Protein AF-0000000075515709 (afdb_homodimer)

InterPro domains:
  IPR006594 LIS1 homology motif [PS50896] (49-81)
  IPR006594 LIS1 homology motif [SM00667] (49-81)
  IPR018993 FGFR1 oncogene partner (FOP), N-terminal dimerisation domain [PF09398] (50-113)

Organism: Xenopus tropicalis (NCBI:txid8364)

Sequence (312 aa):
MASVGDLKAVVKDTLEKRGVMGQLKARVRAEVFEALDDRSEPKPVLSPENLLINELIREYLAFNKYRYTASVLTAETGLSDIPLDRSFLTKELNVVDDMNSQSVPILYGILSHFLKEHEEGPCQRVENVSAEKQTFRNILRGRNTKASCLHQIKGQMASVGDLKAVVKDTLEKRGVMGQLKARVRAEVFEALDDRSEPKPVLSPENLLINELIREYLAFNKYRYTASVLTAETGLSDIPLDRSFLTKELNVVDDMNSQSVPILYGILSHFLKEHEEGPCQRVENVSAEKQTFRNILRGRNTKASCLHQIKGQ

Structure (mmCIF, N/CA/C/O backbone):
data_AF-0000000075515709-model_v1
#
loop_
_entity.id
_entity.type
_entity.pdbx_description
1 polymer 'Centrosomal protein 20'
#
loop_
_atom_site.group_PDB
_atom_site.id
_atom_site.type_symbol
_atom_site.label_atom_id
_atom_site.label_alt_id
_atom_site.label_comp_id
_atom_site.label_asym_id
_atom_site.label_entity_id
_atom_site.label_seq_id
_atom_site.pdbx_PDB_ins_code
_atom_site.Cartn_x
_atom_site.Cartn_y
_atom_site.Cartn_z
_atom_site.occupancy
_atom_site.B_iso_or_equiv
_atom_site.auth_seq_id
_atom_site.auth_comp_id
_atom_site.auth_asym_id
_atom_site.auth_atom_id
_atom_site.pdbx_PDB_model_num
ATOM 1 N N . MET A 1 1 ? -17.172 27.375 27.469 1 47.47 1 MET A N 1
ATOM 2 C CA . MET A 1 1 ? -16.141 27.953 26.594 1 47.47 1 MET A CA 1
ATOM 3 C C . MET A 1 1 ? -15.203 26.875 26.062 1 47.47 1 MET A C 1
ATOM 5 O O . MET A 1 1 ? -14.477 26.234 26.844 1 47.47 1 MET A O 1
ATOM 9 N N . ALA A 1 2 ? -15.57 26.172 25.125 1 65.25 2 ALA A N 1
ATOM 10 C CA . ALA A 1 2 ? -14.758 25.016 24.75 1 65.25 2 ALA A CA 1
ATOM 11 C C . ALA A 1 2 ? -13.305 25.406 24.547 1 65.25 2 ALA A C 1
ATOM 13 O O . ALA A 1 2 ? -13.016 26.453 23.938 1 65.25 2 ALA A O 1
ATOM 14 N N . SER A 1 3 ? -12.383 25.094 25.531 1 80.19 3 SER A N 1
ATOM 15 C CA . SER A 1 3 ? -10.953 25.375 25.469 1 80.19 3 SER A CA 1
ATOM 16 C C . SER A 1 3 ? -10.367 24.922 24.125 1 80.19 3 SER A C 1
ATOM 18 O O . SER A 1 3 ? -11 24.156 23.391 1 80.19 3 SER A O 1
ATOM 20 N N . VAL A 1 4 ? -9.391 25.75 23.719 1 81.88 4 VAL A N 1
ATOM 21 C CA . VAL A 1 4 ? -8.625 25.422 22.516 1 81.88 4 VAL A CA 1
ATOM 22 C C . VAL A 1 4 ? -8.32 23.922 22.5 1 81.88 4 VAL A C 1
ATOM 24 O O . VAL A 1 4 ? -8.375 23.281 21.438 1 81.88 4 VAL A O 1
ATOM 27 N N . GLY A 1 5 ? -8.062 23.375 23.625 1 81.88 5 GLY A N 1
ATOM 28 C CA . GLY A 1 5 ? -7.793 21.953 23.734 1 81.88 5 GLY A CA 1
ATOM 29 C C . GLY A 1 5 ? -8.992 21.078 23.375 1 81.88 5 GLY A C 1
ATOM 30 O O . GLY A 1 5 ? -8.844 20.062 22.703 1 81.88 5 GLY A O 1
ATOM 31 N N . ASP A 1 6 ? -10.055 21.531 23.812 1 83.12 6 ASP A N 1
ATOM 32 C CA . ASP A 1 6 ? -11.289 20.797 23.516 1 83.12 6 ASP A CA 1
ATOM 33 C C . ASP A 1 6 ? -11.594 20.812 22.016 1 83.12 6 ASP A C 1
ATOM 35 O O . ASP A 1 6 ? -12.008 19.797 21.469 1 83.12 6 ASP A O 1
ATOM 39 N N . LEU A 1 7 ? -11.461 21.938 21.422 1 83.94 7 LEU A N 1
ATOM 40 C CA . LEU A 1 7 ? -11.727 22.062 19.984 1 83.94 7 LEU A CA 1
ATOM 41 C C . LEU A 1 7 ? -10.781 21.172 19.188 1 83.94 7 LEU A C 1
ATOM 43 O O . LEU A 1 7 ? -11.203 20.5 18.25 1 83.94 7 LEU A O 1
ATOM 47 N N . LYS A 1 8 ? -9.469 21.156 19.562 1 86.69 8 LYS A N 1
ATOM 48 C CA . LYS A 1 8 ? -8.484 20.297 18.906 1 86.69 8 LYS A CA 1
ATOM 49 C C . LYS A 1 8 ? -8.906 18.828 18.984 1 86.69 8 LYS A C 1
ATOM 51 O O . LYS A 1 8 ? -8.773 18.094 18 1 86.69 8 LYS A O 1
ATOM 56 N N . ALA A 1 9 ? -9.344 18.484 20.109 1 87.81 9 ALA A N 1
ATOM 57 C CA . ALA A 1 9 ? -9.781 17.094 20.312 1 87.81 9 ALA A CA 1
ATOM 58 C C . ALA A 1 9 ? -10.961 16.766 19.406 1 87.81 9 ALA A C 1
ATOM 60 O O . ALA A 1 9 ? -11.031 15.664 18.844 1 87.81 9 ALA A O 1
ATOM 61 N N . VAL A 1 10 ? -11.914 17.672 19.25 1 84.75 10 VAL A N 1
ATOM 62 C CA . VAL A 1 10 ? -13.102 17.453 18.422 1 84.75 10 VAL A CA 1
ATOM 63 C C . VAL A 1 10 ? -12.695 17.375 16.953 1 84.75 10 VAL A C 1
ATOM 65 O O . VAL A 1 10 ? -13.211 16.531 16.203 1 84.75 10 VAL A O 1
ATOM 68 N N . VAL A 1 11 ? -11.828 18.266 16.562 1 86.94 11 VAL A N 1
ATOM 69 C CA . VAL A 1 11 ? -11.359 18.234 15.18 1 86.94 11 VAL A CA 1
ATOM 70 C C . VAL A 1 11 ? -10.68 16.906 14.883 1 86.94 11 VAL A C 1
ATOM 72 O O . VAL A 1 11 ? -10.945 16.266 13.859 1 86.94 11 VAL A O 1
ATOM 75 N N . LYS A 1 12 ? -9.805 16.484 15.742 1 88 12 LYS A N 1
ATOM 76 C CA . LYS A 1 12 ? -9.109 15.211 15.578 1 88 12 LYS A CA 1
ATOM 77 C C . LYS A 1 12 ? -10.094 14.055 15.477 1 88 12 LYS A C 1
ATOM 79 O O . LYS A 1 12 ? -9.961 13.195 14.602 1 88 12 LYS A O 1
ATOM 84 N N . ASP A 1 13 ? -10.992 14.039 16.359 1 86.5 13 ASP A N 1
ATOM 85 C CA . ASP A 1 13 ? -12 12.984 16.391 1 86.5 13 ASP A CA 1
ATOM 86 C C . ASP A 1 13 ? -12.805 12.969 15.094 1 86.5 13 ASP A C 1
ATOM 88 O O . ASP A 1 13 ? -13.125 11.898 14.562 1 86.5 13 ASP A O 1
ATOM 92 N N . THR A 1 14 ? -13.133 14.109 14.688 1 84.19 14 THR A N 1
ATOM 93 C CA . THR A 1 14 ? -13.891 14.219 13.453 1 84.19 14 THR A CA 1
ATOM 94 C C . THR A 1 14 ? -13.086 13.703 12.266 1 84.19 14 THR A C 1
ATOM 96 O O . THR A 1 14 ? -13.602 12.953 11.43 1 84.19 14 THR A O 1
ATOM 99 N N . LEU A 1 15 ? -11.812 14.086 12.188 1 88.06 15 LEU A N 1
ATOM 100 C CA . LEU A 1 15 ? -10.945 13.648 11.102 1 88.06 15 LEU A CA 1
ATOM 101 C C . LEU A 1 15 ? -10.766 12.133 11.117 1 88.06 15 LEU A C 1
ATOM 103 O O . LEU A 1 15 ? -10.75 11.492 10.07 1 88.06 15 LEU A O 1
ATOM 107 N N . GLU A 1 16 ? -10.672 11.594 12.312 1 85.5 16 GLU A N 1
ATOM 108 C CA . GLU A 1 16 ? -10.508 10.148 12.461 1 85.5 16 GLU A CA 1
ATOM 109 C C . GLU A 1 16 ? -11.781 9.406 12.055 1 85.5 16 GLU A C 1
ATOM 111 O O . GLU A 1 16 ? -11.711 8.398 11.344 1 85.5 16 GLU A O 1
ATOM 116 N N . LYS A 1 17 ? -12.859 9.867 12.469 1 82.19 17 LYS A N 1
ATOM 117 C CA . LYS A 1 17 ? -14.141 9.227 12.188 1 82.19 17 LYS A CA 1
ATOM 118 C C . LYS A 1 17 ? -14.445 9.258 10.688 1 82.19 17 LYS A C 1
ATOM 120 O O . LYS A 1 17 ? -15.047 8.328 10.156 1 82.19 17 LYS A O 1
ATOM 125 N N . ARG A 1 18 ? -13.977 10.312 10.102 1 82.56 18 ARG A N 1
ATOM 126 C CA . ARG A 1 18 ? -14.242 10.469 8.68 1 82.56 18 ARG A CA 1
ATOM 127 C C . ARG A 1 18 ? -13.18 9.766 7.84 1 82.56 18 ARG A C 1
ATOM 129 O O . ARG A 1 18 ? -13.312 9.656 6.617 1 82.56 18 ARG A O 1
ATOM 136 N N . GLY A 1 19 ? -12.156 9.336 8.453 1 79.94 19 GLY A N 1
ATOM 137 C CA . GLY A 1 19 ? -11.094 8.648 7.742 1 79.94 19 GLY A CA 1
ATOM 138 C C . GLY A 1 19 ? -10.141 9.594 7.027 1 79.94 19 GLY A C 1
ATOM 139 O O . GLY A 1 19 ? -9.305 9.156 6.23 1 79.94 19 GLY A O 1
ATOM 140 N N . VAL A 1 20 ? -10.258 10.836 7.227 1 87.12 20 VAL A N 1
ATOM 141 C CA . VAL A 1 20 ? -9.445 11.852 6.57 1 87.12 20 VAL A CA 1
ATOM 142 C C . VAL A 1 20 ? -8.07 11.922 7.23 1 87.12 20 VAL A C 1
ATOM 144 O O . VAL A 1 20 ? -7.074 12.211 6.562 1 87.12 20 VAL A O 1
ATOM 147 N N . MET A 1 21 ? -7.98 11.578 8.484 1 88.25 21 MET A N 1
ATOM 148 C CA . MET A 1 21 ? -6.719 11.664 9.203 1 88.25 21 MET A CA 1
ATOM 149 C C . MET A 1 21 ? -5.664 10.758 8.57 1 88.25 21 MET A C 1
ATOM 151 O O . MET A 1 21 ? -4.52 11.172 8.383 1 88.25 21 MET A O 1
ATOM 155 N N . GLY A 1 22 ? -6.137 9.531 8.25 1 88.38 22 GLY A N 1
ATOM 156 C CA . GLY A 1 22 ? -5.203 8.609 7.613 1 88.38 22 GLY A CA 1
ATOM 157 C C . GLY A 1 22 ? -4.695 9.117 6.277 1 88.38 22 GLY A C 1
ATOM 158 O O . GLY A 1 22 ? -3.502 9.016 5.984 1 88.38 22 GLY A O 1
ATOM 159 N N . GLN A 1 23 ? -5.551 9.68 5.504 1 90.44 23 GLN A N 1
ATOM 160 C CA . GLN A 1 23 ? -5.191 10.227 4.199 1 90.44 23 GLN A CA 1
ATOM 161 C C . GLN A 1 23 ? -4.238 11.406 4.34 1 90.44 23 GLN A C 1
ATOM 163 O O . GLN A 1 23 ? -3.287 11.547 3.568 1 90.44 23 GLN A O 1
ATOM 168 N N . LEU A 1 24 ? -4.539 12.219 5.312 1 92.19 24 LEU A N 1
ATOM 169 C CA . LEU A 1 24 ? -3.693 13.383 5.555 1 92.19 24 LEU A CA 1
ATOM 170 C C . LEU A 1 24 ? -2.299 12.953 6 1 92.19 24 LEU A C 1
ATOM 172 O O . LEU A 1 24 ? -1.298 13.5 5.523 1 92.19 24 LEU A O 1
ATOM 176 N N . LYS A 1 25 ? -2.305 12.023 6.887 1 92.19 25 LYS A N 1
ATOM 177 C CA . LYS A 1 25 ? -1.02 11.5 7.336 1 92.19 25 LYS A CA 1
ATOM 178 C C . LYS A 1 25 ? -0.23 10.906 6.172 1 92.19 25 LYS A C 1
ATOM 180 O O . LYS A 1 25 ? 0.968 11.164 6.035 1 92.19 25 LYS A O 1
ATOM 185 N N . ALA A 1 26 ? -0.859 10.109 5.379 1 94.06 26 ALA A N 1
ATOM 186 C CA . ALA A 1 26 ? -0.217 9.492 4.223 1 94.06 26 ALA A CA 1
ATOM 187 C C . ALA A 1 26 ? 0.336 10.555 3.271 1 94.06 26 ALA A C 1
ATOM 189 O O . ALA A 1 26 ? 1.458 10.43 2.777 1 94.06 26 ALA A O 1
ATOM 190 N N . ARG A 1 27 ? -0.478 11.562 3.033 1 92.56 27 ARG A N 1
ATOM 191 C CA . ARG A 1 27 ? -0.077 12.633 2.123 1 92.56 27 ARG A CA 1
ATOM 192 C C . ARG A 1 27 ? 1.143 13.375 2.656 1 92.56 27 ARG A C 1
ATOM 194 O O . ARG A 1 27 ? 2.084 13.648 1.909 1 92.56 27 ARG A O 1
ATOM 201 N N . VAL A 1 28 ? 1.126 13.75 3.918 1 92.44 28 VAL A N 1
ATOM 202 C CA . VAL A 1 28 ? 2.248 14.453 4.535 1 92.44 28 VAL A CA 1
ATOM 203 C C . VAL A 1 28 ? 3.506 13.586 4.453 1 92.44 28 VAL A C 1
ATOM 205 O O . VAL A 1 28 ? 4.566 14.07 4.051 1 92.44 28 VAL A O 1
ATOM 208 N N . ARG A 1 29 ? 3.398 12.289 4.797 1 91 29 ARG A N 1
ATOM 209 C CA . ARG A 1 29 ? 4.531 11.367 4.711 1 91 29 ARG A CA 1
ATOM 210 C C . ARG A 1 29 ? 5.07 11.297 3.287 1 91 29 ARG A C 1
ATOM 212 O O . ARG A 1 29 ? 6.285 11.344 3.076 1 91 29 ARG A O 1
ATOM 219 N N . ALA A 1 30 ? 4.191 11.188 2.332 1 92.88 30 ALA A N 1
ATOM 220 C CA . ALA A 1 30 ? 4.59 11.094 0.929 1 92.88 30 ALA A CA 1
ATOM 221 C C . ALA A 1 30 ? 5.324 12.352 0.477 1 92.88 30 ALA A C 1
ATOM 223 O O . ALA A 1 30 ? 6.344 12.266 -0.207 1 92.88 30 ALA A O 1
ATOM 224 N N . GLU A 1 31 ? 4.805 13.555 0.897 1 90.06 31 GLU A N 1
ATOM 225 C CA . GLU A 1 31 ? 5.406 14.828 0.499 1 90.06 31 GLU A CA 1
ATOM 226 C C . GLU A 1 31 ? 6.773 15.016 1.146 1 90.06 31 GLU A C 1
ATOM 228 O O . GLU A 1 31 ? 7.703 15.523 0.51 1 90.06 31 GLU A O 1
ATOM 233 N N . VAL A 1 32 ? 6.891 14.625 2.352 1 90.69 32 VAL A N 1
ATOM 234 C CA . VAL A 1 32 ? 8.172 14.68 3.047 1 90.69 32 VAL A CA 1
ATOM 235 C C . VAL A 1 32 ? 9.172 13.766 2.355 1 90.69 32 VAL A C 1
ATOM 237 O O . VAL A 1 32 ? 10.32 14.156 2.105 1 90.69 32 VAL A O 1
ATOM 240 N N . PHE A 1 33 ? 8.789 12.562 2.047 1 89.5 33 PHE A N 1
ATOM 241 C CA . PHE A 1 33 ? 9.664 11.625 1.356 1 89.5 33 PHE A CA 1
ATOM 242 C C . PHE A 1 33 ? 10.125 12.195 0.021 1 89.5 33 PHE A C 1
ATOM 244 O O . PHE A 1 33 ? 11.305 12.109 -0.322 1 89.5 33 PHE A O 1
ATOM 251 N N . GLU A 1 34 ? 9.141 12.727 -0.713 1 86.88 34 GLU A N 1
ATOM 252 C CA . GLU A 1 34 ? 9.469 13.281 -2.023 1 86.88 34 GLU A CA 1
ATOM 253 C C . GLU A 1 34 ? 10.477 14.414 -1.907 1 86.88 34 GLU A C 1
ATOM 255 O O . GLU A 1 34 ? 11.375 14.547 -2.742 1 86.88 34 GLU A O 1
ATOM 260 N N . ALA A 1 35 ? 10.352 15.195 -0.879 1 85.81 35 ALA A N 1
ATOM 261 C CA . ALA A 1 35 ? 11.219 16.344 -0.684 1 85.81 35 ALA A CA 1
ATOM 262 C C . ALA A 1 35 ? 12.633 15.914 -0.29 1 85.81 35 ALA A C 1
ATOM 264 O O . ALA A 1 35 ? 13.609 16.594 -0.617 1 85.81 35 ALA A O 1
ATOM 265 N N . LEU A 1 36 ? 12.727 14.797 0.368 1 86.44 36 LEU A N 1
ATOM 266 C CA . LEU A 1 36 ? 14.016 14.336 0.872 1 86.44 36 LEU A CA 1
ATOM 267 C C . LEU A 1 36 ? 14.68 13.383 -0.118 1 86.44 36 LEU A C 1
ATOM 269 O O . LEU A 1 36 ? 15.898 13.172 -0.066 1 86.44 36 LEU A O 1
ATOM 273 N N . ASP A 1 37 ? 13.812 12.727 -0.877 1 83.88 37 ASP A N 1
ATOM 274 C CA . ASP A 1 37 ? 14.328 11.734 -1.813 1 83.88 37 ASP A CA 1
ATOM 275 C C . ASP A 1 37 ? 15.266 12.375 -2.838 1 83.88 37 ASP A C 1
ATOM 277 O O . ASP A 1 37 ? 14.906 13.367 -3.475 1 83.88 37 ASP A O 1
ATOM 281 N N . ASP A 1 38 ? 16.406 11.906 -2.818 1 74.75 38 ASP A N 1
ATOM 282 C CA . ASP A 1 38 ? 17.406 12.344 -3.799 1 74.75 38 ASP A CA 1
ATOM 283 C C . ASP A 1 38 ? 17.312 11.516 -5.078 1 74.75 38 ASP A C 1
ATOM 285 O O . ASP A 1 38 ? 17.797 10.383 -5.129 1 74.75 38 ASP A O 1
ATOM 289 N N . ARG A 1 39 ? 16.766 12.016 -6.047 1 74.31 39 ARG A N 1
ATOM 290 C CA . ARG A 1 39 ? 16.531 11.312 -7.301 1 74.31 39 ARG A CA 1
ATOM 291 C C . ARG A 1 39 ? 17.828 11.125 -8.086 1 74.31 39 ARG A C 1
ATOM 293 O O . ARG A 1 39 ? 17.859 10.391 -9.07 1 74.31 39 ARG A O 1
ATOM 300 N N . SER A 1 40 ? 18.859 11.656 -7.527 1 75.19 40 SER A N 1
ATOM 301 C CA . SER A 1 40 ? 20.125 11.555 -8.242 1 75.19 40 SER A CA 1
ATOM 302 C C . SER A 1 40 ? 20.859 10.266 -7.875 1 75.19 40 SER A C 1
ATOM 304 O O . SER A 1 40 ? 21.75 9.828 -8.602 1 75.19 40 SER A O 1
ATOM 306 N N . GLU A 1 41 ? 20.547 9.641 -6.77 1 80.81 41 GLU A N 1
ATOM 307 C CA . GLU A 1 41 ? 21.172 8.391 -6.375 1 80.81 41 GLU A CA 1
ATOM 308 C C . GLU A 1 41 ? 20.547 7.203 -7.117 1 80.81 41 GLU A C 1
ATOM 310 O O . GLU A 1 41 ? 19.328 7.035 -7.125 1 80.81 41 GLU A O 1
ATOM 315 N N . PRO A 1 42 ? 21.406 6.578 -7.836 1 84.88 42 PRO A N 1
ATOM 316 C CA . PRO A 1 42 ? 20.859 5.438 -8.57 1 84.88 42 PRO A CA 1
ATOM 317 C C . PRO A 1 42 ? 20.266 4.371 -7.652 1 84.88 42 PRO A C 1
ATOM 319 O O . PRO A 1 42 ? 20.859 4.051 -6.617 1 84.88 42 PRO A O 1
ATOM 322 N N . LYS A 1 43 ? 19.125 3.986 -7.863 1 86.88 43 LYS A N 1
ATOM 323 C CA . LYS A 1 43 ? 18.469 2.92 -7.121 1 86.88 43 LYS A CA 1
ATOM 324 C C . LYS A 1 43 ? 18.875 1.546 -7.637 1 86.88 43 LYS A C 1
ATOM 326 O O . LYS A 1 43 ? 19.219 1.395 -8.812 1 86.88 43 LYS A O 1
ATOM 331 N N . PRO A 1 44 ? 18.938 0.542 -6.703 1 85.81 44 PRO A N 1
ATOM 332 C CA . PRO A 1 44 ? 19.281 -0.811 -7.145 1 85.81 44 PRO A CA 1
ATOM 333 C C . PRO A 1 44 ? 18.328 -1.347 -8.203 1 85.81 44 PRO A C 1
ATOM 335 O O . PRO A 1 44 ? 17.141 -0.985 -8.219 1 85.81 44 PRO A O 1
ATOM 338 N N . VAL A 1 45 ? 18.938 -2.139 -9.039 1 91.19 45 VAL A N 1
ATOM 339 C CA . VAL A 1 45 ? 18.141 -2.773 -10.086 1 91.19 45 VAL A CA 1
ATOM 340 C C . VAL A 1 45 ? 17.156 -3.764 -9.461 1 91.19 45 VAL A C 1
ATOM 342 O O . VAL A 1 45 ? 17.516 -4.516 -8.555 1 91.19 45 VAL A O 1
ATOM 345 N N . LEU A 1 46 ? 16.016 -3.691 -9.844 1 93.69 46 LEU A N 1
ATOM 346 C CA . LEU A 1 46 ? 14.969 -4.59 -9.352 1 93.69 46 LEU A CA 1
ATOM 347 C C . LEU A 1 46 ? 15.086 -5.965 -10 1 93.69 46 LEU A C 1
ATOM 349 O O . LEU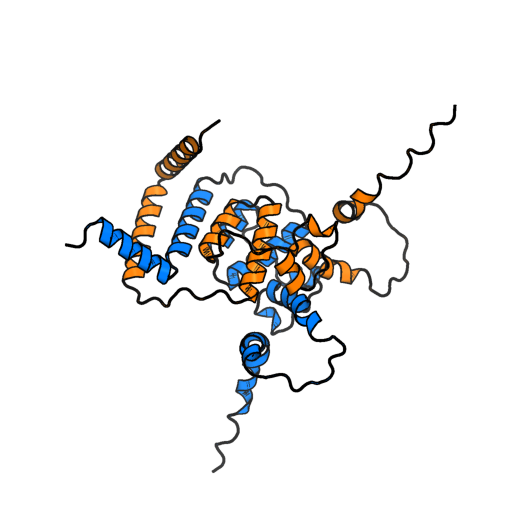 A 1 46 ? 15.352 -6.066 -11.203 1 93.69 46 LEU A O 1
ATOM 353 N N . SER A 1 47 ? 15.055 -7.086 -9.188 1 95.06 47 SER A N 1
ATOM 354 C CA . SER A 1 47 ? 14.938 -8.422 -9.758 1 95.06 47 SER A CA 1
ATOM 355 C C . SER A 1 47 ? 13.656 -8.57 -10.57 1 95.06 47 SER A C 1
ATOM 357 O O . SER A 1 47 ? 12.703 -7.812 -10.375 1 95.06 47 SER A O 1
ATOM 359 N N . PRO A 1 48 ? 13.656 -9.359 -11.508 1 94.5 48 PRO A N 1
ATOM 360 C CA . PRO A 1 48 ? 12.438 -9.57 -12.289 1 94.5 48 PRO A CA 1
ATOM 361 C C . PRO A 1 48 ? 11.219 -9.852 -11.422 1 94.5 48 PRO A C 1
ATOM 363 O O . PRO A 1 48 ? 10.125 -9.352 -11.703 1 94.5 48 PRO A O 1
ATOM 366 N N . GLU A 1 49 ? 11.367 -10.656 -10.398 1 95.56 49 GLU A N 1
ATOM 367 C CA . GLU A 1 49 ? 10.258 -10.961 -9.492 1 95.56 49 GLU A CA 1
ATOM 368 C C . GLU A 1 49 ? 9.758 -9.711 -8.789 1 95.56 49 GLU A C 1
ATOM 370 O O . GLU A 1 49 ? 8.547 -9.5 -8.68 1 95.56 49 GLU A O 1
ATOM 375 N N . ASN A 1 50 ? 10.68 -8.93 -8.297 1 97.38 50 ASN A N 1
ATOM 376 C CA . ASN A 1 50 ? 10.297 -7.684 -7.633 1 97.38 50 ASN A CA 1
ATOM 377 C C . ASN A 1 50 ? 9.609 -6.723 -8.594 1 97.38 50 ASN A C 1
ATOM 379 O O . ASN A 1 50 ? 8.68 -6.012 -8.211 1 97.38 50 ASN A O 1
ATOM 383 N N . LEU A 1 51 ? 10.164 -6.695 -9.789 1 97.06 51 LEU A N 1
ATOM 384 C CA . LEU A 1 51 ? 9.531 -5.848 -10.797 1 97.06 51 LEU A CA 1
ATOM 385 C C . LEU A 1 51 ? 8.086 -6.262 -11.016 1 97.06 51 LEU A C 1
ATOM 387 O O . LEU A 1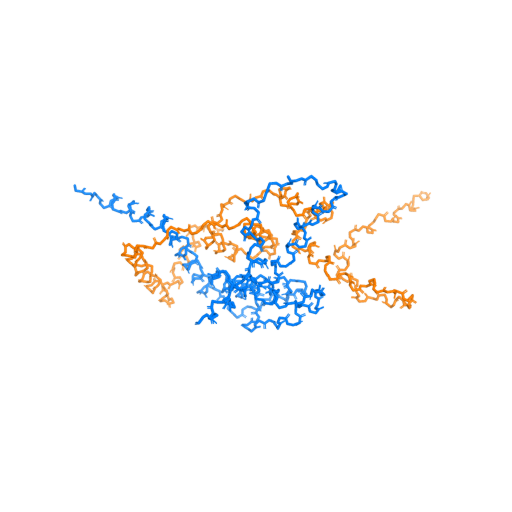 51 ? 7.184 -5.418 -11.016 1 97.06 51 LEU A O 1
ATOM 391 N N . LEU A 1 52 ? 7.859 -7.551 -11.141 1 97 52 LEU A N 1
ATOM 392 C CA . LEU A 1 52 ? 6.512 -8.062 -11.359 1 97 52 LEU A CA 1
ATOM 393 C C . LEU A 1 52 ? 5.617 -7.77 -10.156 1 97 52 LEU A C 1
ATOM 395 O O . LEU A 1 52 ? 4.512 -7.246 -10.32 1 97 52 LEU A O 1
ATOM 399 N N . ILE A 1 53 ? 6.074 -8.031 -8.984 1 98.19 53 ILE A N 1
ATOM 400 C CA . ILE A 1 53 ? 5.293 -7.832 -7.766 1 98.19 53 ILE A CA 1
ATOM 401 C C . ILE A 1 53 ? 4.988 -6.348 -7.582 1 98.19 53 ILE A C 1
ATOM 403 O O . ILE A 1 53 ? 3.855 -5.973 -7.262 1 98.19 53 ILE A O 1
ATOM 407 N N . ASN A 1 54 ? 5.988 -5.512 -7.789 1 98.56 54 ASN A N 1
ATOM 408 C CA . ASN A 1 54 ? 5.773 -4.074 -7.645 1 98.56 54 ASN A CA 1
ATOM 409 C C . ASN A 1 54 ? 4.73 -3.561 -8.633 1 98.56 54 ASN A C 1
ATOM 411 O O . ASN A 1 54 ? 3.93 -2.688 -8.297 1 98.56 54 ASN A O 1
ATOM 415 N N . GLU A 1 55 ? 4.742 -4.07 -9.812 1 98.38 55 GLU A N 1
ATOM 416 C CA . GLU A 1 55 ? 3.752 -3.658 -10.805 1 98.38 55 GLU A CA 1
ATOM 417 C C . GLU A 1 55 ? 2.359 -4.16 -10.438 1 98.38 55 GLU A C 1
ATOM 419 O O . GLU A 1 55 ? 1.367 -3.457 -10.641 1 98.38 55 GLU A O 1
ATOM 424 N N . LEU A 1 56 ? 2.291 -5.336 -9.906 1 98.12 56 LEU A N 1
ATOM 425 C CA . LEU A 1 56 ? 1.017 -5.844 -9.414 1 98.12 56 LEU A CA 1
ATOM 426 C C . LEU A 1 56 ? 0.482 -4.965 -8.289 1 98.12 56 LEU A C 1
ATOM 428 O O . LEU A 1 56 ? -0.709 -4.652 -8.25 1 98.12 56 LEU A O 1
ATOM 432 N N . ILE A 1 57 ? 1.353 -4.598 -7.398 1 98.75 57 ILE A N 1
ATOM 433 C CA . ILE A 1 57 ? 0.985 -3.748 -6.273 1 98.75 57 ILE A CA 1
ATOM 434 C C . ILE A 1 57 ? 0.55 -2.375 -6.781 1 98.75 57 ILE A C 1
ATOM 436 O O . ILE A 1 57 ? -0.451 -1.823 -6.32 1 98.75 57 ILE A O 1
ATOM 440 N N . ARG A 1 58 ? 1.335 -1.88 -7.75 1 98.44 58 ARG A N 1
ATOM 441 C CA . ARG A 1 58 ? 0.994 -0.582 -8.32 1 98.44 58 ARG A CA 1
ATOM 442 C C . ARG A 1 58 ? -0.409 -0.598 -8.922 1 98.44 58 ARG A C 1
ATOM 444 O O . ARG A 1 58 ? -1.187 0.337 -8.719 1 98.44 58 ARG A O 1
ATOM 451 N N . GLU A 1 59 ? -0.763 -1.625 -9.609 1 98 59 GLU A N 1
ATOM 452 C CA . GLU A 1 59 ? -2.107 -1.772 -10.164 1 98 59 GLU A CA 1
ATOM 453 C C . GLU A 1 59 ? -3.156 -1.8 -9.055 1 98 59 GLU A C 1
ATOM 455 O O . GLU A 1 59 ? -4.188 -1.128 -9.148 1 98 59 GLU A O 1
ATOM 460 N N . TYR A 1 60 ? -2.916 -2.566 -8.062 1 98.25 60 TYR A N 1
ATOM 461 C CA . TYR A 1 60 ? -3.807 -2.709 -6.914 1 98.25 60 TYR A CA 1
ATOM 462 C C . TYR A 1 60 ? -4.016 -1.37 -6.219 1 98.25 60 TYR A C 1
ATOM 464 O O . TYR A 1 60 ? -5.145 -1.002 -5.891 1 98.25 60 TYR A O 1
ATOM 472 N N . LEU A 1 61 ? -2.918 -0.681 -6.008 1 98.06 61 LEU A N 1
ATOM 473 C CA . LEU A 1 61 ? -2.977 0.604 -5.32 1 98.06 61 LEU A CA 1
ATOM 474 C C . LEU A 1 61 ? -3.764 1.623 -6.133 1 98.06 61 LEU A C 1
ATOM 476 O O . LEU A 1 61 ? -4.594 2.354 -5.59 1 98.06 61 LEU A O 1
ATOM 480 N N . ALA A 1 62 ? -3.547 1.657 -7.414 1 96.69 62 ALA A N 1
ATOM 481 C CA . ALA A 1 62 ? -4.254 2.592 -8.289 1 96.69 62 ALA A CA 1
ATOM 482 C C . ALA A 1 62 ? -5.754 2.311 -8.289 1 96.69 62 ALA A C 1
ATOM 484 O O . ALA A 1 62 ? -6.566 3.23 -8.156 1 96.69 62 ALA A O 1
ATOM 485 N N . PHE A 1 63 ? -6.094 1.12 -8.336 1 96.5 63 PHE A N 1
ATOM 486 C CA . PHE A 1 63 ? -7.492 0.704 -8.383 1 96.5 63 PHE A CA 1
ATOM 487 C C . PHE A 1 63 ? -8.219 1.104 -7.105 1 96.5 63 PHE A C 1
ATOM 489 O O . PHE A 1 63 ? -9.375 1.522 -7.152 1 96.5 63 PHE A O 1
ATOM 496 N N . ASN A 1 64 ? -7.539 0.957 -5.977 1 95.75 64 ASN A N 1
ATOM 497 C CA . ASN A 1 64 ? -8.164 1.22 -4.684 1 95.75 64 ASN A CA 1
ATOM 498 C C . ASN A 1 64 ? -7.941 2.662 -4.238 1 95.75 64 ASN A C 1
ATOM 500 O O . ASN A 1 64 ? -8.219 3.01 -3.09 1 95.75 64 ASN A O 1
ATOM 504 N N . LYS A 1 65 ? -7.348 3.49 -5.031 1 94.06 65 LYS A N 1
ATOM 505 C CA . LYS A 1 65 ? -7.164 4.926 -4.848 1 94.06 65 LYS A CA 1
ATOM 506 C C . LYS A 1 65 ? -6.219 5.215 -3.686 1 94.06 65 LYS A C 1
ATOM 508 O O . LYS A 1 65 ? -6.438 6.156 -2.918 1 94.06 65 LYS A O 1
ATOM 513 N N . TYR A 1 66 ? -5.281 4.301 -3.506 1 95 66 TYR A N 1
ATOM 514 C CA . TYR A 1 66 ? -4.184 4.566 -2.58 1 95 66 TYR A CA 1
ATOM 515 C C . TYR A 1 66 ? -3.055 5.316 -3.271 1 95 66 TYR A C 1
ATOM 517 O O . TYR A 1 66 ? -1.941 4.801 -3.395 1 95 66 TYR A O 1
ATOM 525 N N . ARG A 1 67 ? -3.332 6.605 -3.561 1 95.31 67 ARG A N 1
ATOM 526 C CA . ARG A 1 67 ? -2.508 7.379 -4.484 1 95.31 67 ARG A CA 1
ATOM 527 C C . ARG A 1 67 ? -1.179 7.762 -3.842 1 95.31 67 ARG A C 1
ATOM 529 O O . ARG A 1 67 ? -0.145 7.785 -4.512 1 95.31 67 ARG A O 1
ATOM 536 N N . TYR A 1 68 ? -1.201 8.047 -2.564 1 94.75 68 TYR A N 1
ATOM 537 C CA . TYR A 1 68 ? 0.037 8.461 -1.911 1 94.75 68 TYR A CA 1
ATOM 538 C C . TYR A 1 68 ? 0.993 7.281 -1.766 1 94.75 68 TYR A C 1
ATOM 540 O O . TYR A 1 68 ? 2.199 7.422 -1.985 1 94.75 68 TYR A O 1
ATOM 548 N N . THR A 1 69 ? 0.454 6.125 -1.436 1 97.12 69 THR A N 1
ATOM 549 C CA . THR A 1 69 ? 1.27 4.918 -1.36 1 97.12 69 THR A CA 1
ATOM 550 C C . THR A 1 69 ? 1.891 4.598 -2.717 1 97.12 69 THR A C 1
ATOM 552 O O . THR A 1 69 ? 3.078 4.273 -2.803 1 97.12 69 THR A O 1
ATOM 555 N N . ALA A 1 70 ? 1.104 4.75 -3.777 1 97.44 70 ALA A N 1
ATOM 556 C CA . ALA A 1 70 ? 1.594 4.457 -5.121 1 97.44 70 ALA A CA 1
ATOM 557 C C . ALA A 1 70 ? 2.744 5.383 -5.5 1 97.44 70 ALA A C 1
ATOM 559 O O . ALA A 1 70 ? 3.736 4.945 -6.09 1 97.44 70 ALA A O 1
ATOM 560 N N . SER A 1 71 ? 2.602 6.598 -5.152 1 95.12 71 SER A N 1
ATOM 561 C CA . SER A 1 71 ? 3.631 7.582 -5.469 1 95.12 71 SER A CA 1
ATOM 562 C C . SER A 1 71 ? 4.941 7.258 -4.758 1 95.12 71 SER A C 1
ATOM 564 O O . SER A 1 71 ? 6.008 7.27 -5.375 1 95.12 71 SER A O 1
ATOM 566 N N . VAL A 1 72 ? 4.902 6.926 -3.48 1 96.06 72 VAL A N 1
ATOM 567 C CA . VAL A 1 72 ? 6.105 6.629 -2.707 1 96.06 72 VAL A CA 1
ATOM 568 C C . VAL A 1 72 ? 6.707 5.305 -3.174 1 96.06 72 VAL A C 1
ATOM 570 O O . VAL A 1 72 ? 7.93 5.172 -3.264 1 96.06 72 VAL A O 1
ATOM 573 N N . LEU A 1 73 ? 5.867 4.344 -3.494 1 97.06 73 LEU A N 1
ATOM 574 C CA . LEU A 1 73 ? 6.367 3.074 -4.012 1 97.06 73 LEU A CA 1
ATOM 575 C C . LEU A 1 73 ? 7.211 3.291 -5.262 1 97.06 73 LEU A C 1
ATOM 577 O O . LEU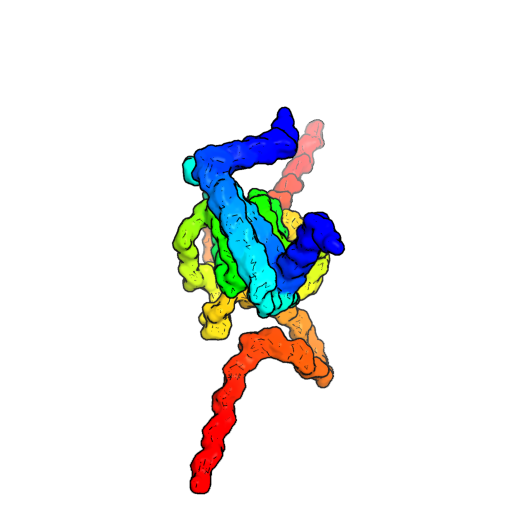 A 1 73 ? 8.312 2.752 -5.375 1 97.06 73 LEU A O 1
ATOM 581 N N . THR A 1 74 ? 6.672 4.047 -6.195 1 95.06 74 THR A N 1
ATOM 582 C CA . THR A 1 74 ? 7.371 4.312 -7.449 1 95.06 74 THR A CA 1
ATOM 583 C C . THR A 1 74 ? 8.711 4.984 -7.188 1 95.06 74 THR A C 1
ATOM 585 O O . THR A 1 74 ? 9.734 4.582 -7.746 1 95.06 74 THR A O 1
ATOM 588 N N . ALA A 1 75 ? 8.727 5.891 -6.324 1 91.88 75 ALA A N 1
ATOM 589 C CA . ALA A 1 75 ? 9.945 6.637 -6.016 1 91.88 75 ALA A CA 1
ATOM 590 C C . ALA A 1 75 ? 10.953 5.758 -5.285 1 91.88 75 ALA A C 1
ATOM 592 O O . ALA A 1 75 ? 12.148 5.777 -5.602 1 91.88 75 ALA A O 1
ATOM 593 N N . GLU A 1 76 ? 10.461 4.973 -4.332 1 93.5 76 GLU A N 1
ATOM 594 C CA . GLU A 1 76 ? 11.328 4.191 -3.453 1 93.5 76 GLU A CA 1
ATOM 595 C C . GLU A 1 76 ? 11.93 2.996 -4.188 1 93.5 76 GLU A C 1
ATOM 597 O O . GLU A 1 76 ? 13.031 2.555 -3.871 1 93.5 76 GLU A O 1
ATOM 602 N N . THR A 1 77 ? 11.25 2.473 -5.117 1 93.94 77 THR A N 1
ATOM 603 C CA . THR A 1 77 ? 11.688 1.271 -5.82 1 93.94 77 THR A CA 1
ATOM 604 C C . THR A 1 77 ? 12.43 1.634 -7.102 1 93.94 77 THR A C 1
ATOM 606 O O . THR A 1 77 ? 13.156 0.808 -7.66 1 93.94 77 THR A O 1
ATOM 609 N N . GLY A 1 78 ? 12.164 2.807 -7.602 1 91.38 78 GLY A N 1
ATOM 610 C CA . GLY A 1 78 ? 12.758 3.221 -8.867 1 91.38 78 GLY A CA 1
ATOM 611 C C . GLY A 1 78 ? 11.984 2.723 -10.07 1 91.38 78 GLY A C 1
ATOM 612 O O . GLY A 1 78 ? 12.531 2.65 -11.18 1 91.38 78 GLY A O 1
ATOM 613 N N . LEU A 1 79 ? 10.734 2.4 -9.797 1 93.75 79 LEU A N 1
ATOM 614 C CA . LEU A 1 79 ? 9.875 1.995 -10.906 1 93.75 79 LEU A CA 1
ATOM 615 C C . LEU A 1 79 ? 9.719 3.131 -11.906 1 93.75 79 LEU A C 1
ATOM 617 O O . LEU A 1 79 ? 9.719 4.305 -11.531 1 93.75 79 LEU A O 1
ATOM 621 N N . SER A 1 80 ? 9.664 2.709 -13.188 1 93.38 80 SER A N 1
ATOM 622 C CA . SER A 1 80 ? 9.336 3.684 -14.219 1 93.38 80 SER A CA 1
ATOM 623 C C . SER A 1 80 ? 7.973 4.32 -13.977 1 93.38 80 SER A C 1
ATOM 625 O O . SER A 1 80 ? 7.066 3.672 -13.453 1 93.38 80 SER A O 1
ATOM 627 N N . ASP A 1 81 ? 7.793 5.586 -14.383 1 92 81 ASP A N 1
ATOM 628 C CA . ASP A 1 81 ? 6.508 6.266 -14.25 1 92 81 ASP A CA 1
ATOM 629 C C . ASP A 1 81 ? 5.449 5.617 -15.141 1 92 81 ASP A C 1
ATOM 631 O O . ASP A 1 81 ? 4.25 5.805 -14.93 1 92 81 ASP A O 1
ATOM 635 N N . ILE A 1 82 ? 5.922 4.918 -16.062 1 95 82 ILE A N 1
ATOM 636 C CA . ILE A 1 82 ? 5.027 4.211 -16.969 1 95 82 ILE A CA 1
ATOM 637 C C . ILE A 1 82 ? 4.883 2.756 -16.531 1 95 82 ILE A C 1
ATOM 639 O O . ILE A 1 82 ? 5.848 1.991 -16.578 1 95 82 ILE A O 1
ATOM 643 N N . PRO A 1 83 ? 3.748 2.426 -16.094 1 96 83 PRO A N 1
ATOM 644 C CA . PRO A 1 83 ? 3.562 1.039 -15.672 1 96 83 PRO A CA 1
ATOM 645 C C . PRO A 1 83 ? 3.832 0.034 -16.781 1 96 83 PRO A C 1
ATOM 647 O O . PRO A 1 83 ? 3.723 0.375 -17.969 1 96 83 PRO A O 1
ATOM 650 N N . LEU A 1 84 ? 4.18 -1.176 -16.375 1 95.94 84 LEU A N 1
ATOM 651 C CA . LEU A 1 84 ? 4.266 -2.258 -17.359 1 95.94 84 LEU A CA 1
ATOM 652 C C . LEU A 1 84 ? 2.895 -2.578 -17.938 1 95.94 84 LEU A C 1
ATOM 654 O O . LEU A 1 84 ? 1.879 -2.451 -17.25 1 95.94 84 LEU A O 1
ATOM 658 N N . ASP A 1 85 ? 2.924 -2.939 -19.109 1 94.5 85 ASP A N 1
ATOM 659 C CA . ASP A 1 85 ? 1.676 -3.334 -19.75 1 94.5 85 ASP A CA 1
ATOM 660 C C . ASP A 1 85 ? 1.023 -4.504 -19.016 1 94.5 85 ASP A C 1
ATOM 662 O O . ASP A 1 85 ? 1.694 -5.48 -18.688 1 94.5 85 ASP A O 1
ATOM 666 N N . ARG A 1 86 ? -0.223 -4.352 -18.906 1 93.5 86 ARG A N 1
ATOM 667 C CA . ARG A 1 86 ? -0.958 -5.398 -18.219 1 93.5 86 ARG A CA 1
ATOM 668 C C . ARG A 1 86 ? -0.835 -6.734 -18.938 1 93.5 86 ARG A C 1
ATOM 670 O O . ARG A 1 86 ? -0.788 -7.793 -18.312 1 93.5 86 ARG A O 1
ATOM 677 N N . SER A 1 87 ? -0.888 -6.695 -20.266 1 92.31 87 SER A N 1
ATOM 678 C CA . SER A 1 87 ? -0.748 -7.906 -21.062 1 92.31 87 SER A CA 1
ATOM 679 C C . SER A 1 87 ? 0.566 -8.617 -20.766 1 92.31 87 SER A C 1
ATOM 681 O O . SER A 1 87 ? 0.619 -9.852 -20.734 1 92.31 87 SER A O 1
ATOM 683 N N . PHE A 1 88 ? 1.583 -7.883 -20.609 1 93.94 88 PHE A N 1
ATOM 684 C CA . PHE A 1 88 ? 2.869 -8.461 -20.234 1 93.94 88 PHE A CA 1
ATOM 685 C C . PHE A 1 88 ? 2.768 -9.195 -18.906 1 93.94 88 PHE A C 1
ATOM 687 O O . PHE A 1 88 ? 3.262 -10.32 -18.781 1 93.94 88 PHE A O 1
ATOM 694 N N . LEU A 1 89 ? 2.176 -8.531 -17.938 1 94.75 89 LEU A N 1
ATOM 695 C CA . LEU A 1 89 ? 2.043 -9.117 -16.609 1 94.75 89 LEU A CA 1
ATOM 696 C C . LEU A 1 89 ? 1.243 -10.414 -16.672 1 94.75 89 LEU A C 1
ATOM 698 O O . LEU A 1 89 ? 1.646 -11.43 -16.094 1 94.75 89 LEU A O 1
ATOM 702 N N . THR A 1 90 ? 0.133 -10.422 -17.375 1 93.81 90 THR A N 1
ATOM 703 C CA . THR A 1 90 ? -0.733 -11.594 -17.453 1 93.81 90 THR A CA 1
ATOM 704 C C . THR A 1 90 ? -0.042 -12.727 -18.203 1 93.81 90 THR A C 1
ATOM 706 O O . THR A 1 90 ? -0.245 -13.898 -17.891 1 93.81 90 THR A O 1
ATOM 709 N N . LYS A 1 91 ? 0.695 -12.398 -19.219 1 91.75 91 LYS A N 1
ATOM 710 C CA . LYS A 1 91 ? 1.446 -13.406 -19.953 1 91.75 91 LYS A CA 1
ATOM 711 C C . LYS A 1 91 ? 2.527 -14.039 -19.094 1 91.75 91 LYS A C 1
ATOM 713 O O . LYS A 1 91 ? 2.67 -15.266 -19.062 1 91.75 91 LYS A O 1
ATOM 718 N N . GLU A 1 92 ? 3.275 -13.203 -18.422 1 92.5 92 GLU A N 1
ATOM 719 C CA . GLU A 1 92 ? 4.352 -13.695 -17.562 1 92.5 92 GLU A CA 1
ATOM 720 C C . GLU A 1 92 ? 3.812 -14.602 -16.469 1 92.5 92 GLU A C 1
ATOM 722 O O . GLU A 1 92 ? 4.445 -15.602 -16.109 1 92.5 92 GLU A O 1
ATOM 727 N N . LEU A 1 93 ? 2.641 -14.281 -15.969 1 92.75 93 LEU A N 1
ATOM 728 C CA . LEU A 1 93 ? 2.086 -14.992 -14.82 1 92.75 93 LEU A CA 1
ATOM 729 C C . LEU A 1 93 ? 1.123 -16.094 -15.273 1 92.75 93 LEU A C 1
ATOM 731 O O . LEU A 1 93 ? 0.601 -16.844 -14.445 1 92.75 93 LEU A O 1
ATOM 735 N N . ASN A 1 94 ? 0.88 -16.156 -16.5 1 88.12 94 ASN A N 1
ATOM 736 C CA . ASN A 1 94 ? -0.015 -17.172 -17.062 1 88.12 94 ASN A CA 1
ATOM 737 C C . ASN A 1 94 ? -1.411 -17.078 -16.453 1 88.12 94 ASN A C 1
ATOM 739 O O . ASN A 1 94 ? -1.983 -18.094 -16.062 1 88.12 94 ASN A O 1
ATOM 743 N N . VAL A 1 95 ? -1.806 -15.922 -16.203 1 86.75 95 VAL A N 1
ATOM 744 C CA . VAL A 1 95 ? -3.15 -15.703 -15.688 1 86.75 95 VAL A CA 1
ATOM 745 C C . VAL A 1 95 ? -4.098 -15.359 -16.828 1 86.75 95 VAL A C 1
ATOM 747 O O . VAL A 1 95 ? -3.734 -14.625 -17.75 1 86.75 95 VAL A O 1
ATOM 750 N N . VAL A 1 96 ? -5.207 -16.047 -16.734 1 76.94 96 VAL A N 1
ATOM 751 C CA . VAL A 1 96 ? -6.211 -15.797 -17.766 1 76.94 96 VAL A CA 1
ATOM 752 C C . VAL A 1 96 ? -6.844 -14.43 -17.547 1 76.94 96 VAL A C 1
ATOM 754 O O . VAL A 1 96 ? -7.195 -14.07 -16.422 1 76.94 96 VAL A O 1
ATOM 757 N N . ASP A 1 97 ? -6.723 -13.742 -18.516 1 75.31 97 ASP A N 1
ATOM 758 C CA . ASP A 1 97 ? -7.285 -12.398 -18.453 1 75.31 97 ASP A CA 1
ATOM 759 C C . ASP A 1 97 ? -8.648 -12.336 -19.125 1 75.31 97 ASP A C 1
ATOM 761 O O . ASP A 1 97 ? -8.781 -11.797 -20.219 1 75.31 97 ASP A O 1
ATOM 765 N N . ASP A 1 98 ? -9.578 -12.883 -18.422 1 76.81 98 ASP A N 1
ATOM 766 C CA . ASP A 1 98 ? -10.922 -12.797 -18.969 1 76.81 98 ASP A CA 1
ATOM 767 C C . ASP A 1 98 ? -11.531 -11.414 -18.719 1 76.81 98 ASP A C 1
ATOM 769 O O . ASP A 1 98 ? -10.906 -10.57 -18.062 1 76.81 98 ASP A O 1
ATOM 773 N N . MET A 1 99 ? -12.68 -11.148 -19.375 1 72.5 99 MET A N 1
ATOM 774 C CA . MET A 1 99 ? -13.305 -9.836 -19.312 1 72.5 99 MET A CA 1
ATOM 775 C C . MET A 1 99 ? -13.547 -9.398 -17.875 1 72.5 99 MET A C 1
ATOM 777 O O . MET A 1 99 ? -13.359 -8.234 -17.531 1 72.5 99 MET A O 1
ATOM 781 N N . ASN A 1 100 ? -13.906 -10.344 -17.062 1 74.31 100 ASN A N 1
ATOM 782 C CA . ASN A 1 100 ? -14.18 -10.008 -15.664 1 74.31 100 ASN A CA 1
ATOM 783 C C . ASN A 1 100 ? -12.898 -9.727 -14.891 1 74.31 100 ASN A C 1
ATOM 785 O O . ASN A 1 100 ? -12.867 -8.859 -14.016 1 74.31 100 ASN A O 1
ATOM 789 N N . SER A 1 101 ? -11.93 -10.367 -15.352 1 80.75 101 SER A N 1
ATOM 790 C CA . SER A 1 101 ? -10.648 -10.227 -14.664 1 80.75 101 SER A CA 1
ATOM 791 C C . SER A 1 101 ? -9.914 -8.969 -15.117 1 80.75 101 SER A C 1
ATOM 793 O O . SER A 1 101 ? -9.07 -8.445 -14.391 1 80.75 101 SER A O 1
ATOM 795 N N . GLN A 1 102 ? -10.312 -8.477 -16.234 1 84.94 102 GLN A N 1
ATOM 796 C CA . GLN A 1 102 ? -9.594 -7.344 -16.812 1 84.94 102 GLN A CA 1
ATOM 797 C C . GLN A 1 102 ? -9.93 -6.047 -16.078 1 84.94 102 GLN A C 1
ATOM 799 O O . GLN A 1 102 ? -9.148 -5.098 -16.109 1 84.94 102 GLN A O 1
ATOM 804 N N . SER A 1 103 ? -10.984 -6.027 -15.391 1 88.81 103 SER A N 1
ATOM 805 C CA . SER A 1 103 ? -11.438 -4.789 -14.766 1 88.81 103 SER A CA 1
ATOM 806 C C . SER A 1 103 ? -10.938 -4.676 -13.336 1 88.81 103 SER A C 1
ATOM 808 O O . SER A 1 103 ? -11.156 -3.658 -12.672 1 88.81 103 SER A O 1
ATOM 810 N N . VAL A 1 104 ? -10.383 -5.699 -12.93 1 92.88 104 VAL A N 1
ATOM 811 C CA . VAL A 1 104 ? -9.914 -5.695 -11.547 1 92.88 104 VAL A CA 1
ATOM 812 C C . VAL A 1 104 ? -8.422 -5.992 -11.508 1 92.88 104 VAL A C 1
ATOM 814 O O . VAL A 1 104 ? -7.879 -6.609 -12.43 1 92.88 104 VAL A O 1
ATOM 817 N N . PRO A 1 105 ? -7.785 -5.504 -10.438 1 96.12 105 PRO A N 1
ATOM 818 C CA . PRO A 1 105 ? -6.355 -5.789 -10.32 1 96.12 105 PRO A CA 1
ATOM 819 C C . PRO A 1 105 ? -6.047 -7.285 -10.352 1 96.12 105 PRO A C 1
ATOM 821 O O . PRO A 1 105 ? -6.801 -8.086 -9.781 1 96.12 105 PRO A O 1
ATOM 824 N N . ILE A 1 106 ? -4.918 -7.574 -10.945 1 96 106 ILE A N 1
ATOM 825 C CA . ILE A 1 106 ? -4.492 -8.961 -11.086 1 96 106 ILE A CA 1
ATOM 826 C C . ILE A 1 106 ? -4.336 -9.602 -9.711 1 96 106 ILE A C 1
ATOM 828 O O . ILE A 1 106 ? -4.645 -10.781 -9.531 1 96 106 ILE A O 1
ATOM 832 N N . LEU A 1 107 ? -3.988 -8.836 -8.711 1 96.38 107 LEU A N 1
ATOM 833 C CA . LEU A 1 107 ? -3.766 -9.344 -7.363 1 96.38 107 LEU A CA 1
ATOM 834 C C . LEU A 1 107 ? -5.039 -9.969 -6.801 1 96.38 107 LEU A C 1
ATOM 836 O O . LEU A 1 107 ? -4.98 -10.93 -6.031 1 96.38 107 LEU A O 1
ATOM 840 N N . TYR A 1 108 ? -6.176 -9.383 -7.246 1 95.56 108 TYR A N 1
ATOM 841 C CA . TYR A 1 108 ? -7.422 -9.977 -6.777 1 95.56 108 TYR A CA 1
ATOM 842 C C . TYR A 1 108 ? -7.598 -11.383 -7.336 1 95.56 108 TYR A C 1
ATOM 844 O O . TYR A 1 108 ? -8.047 -12.289 -6.629 1 95.56 108 TYR A O 1
ATOM 852 N N . GLY A 1 109 ? -7.332 -11.531 -8.648 1 92.75 109 GLY A N 1
ATOM 853 C CA . GLY A 1 109 ? -7.41 -12.844 -9.258 1 92.75 109 GLY A CA 1
ATOM 854 C C . GLY A 1 109 ? -6.461 -13.852 -8.633 1 92.75 109 GLY A C 1
ATOM 855 O O . GLY A 1 109 ? -6.836 -15 -8.391 1 92.75 109 GLY A O 1
ATOM 856 N N . ILE A 1 110 ? -5.285 -13.43 -8.391 1 92.81 110 ILE A N 1
ATOM 857 C CA . ILE A 1 110 ? -4.266 -14.273 -7.773 1 92.81 110 ILE A CA 1
ATOM 858 C C . ILE A 1 110 ? -4.734 -14.719 -6.391 1 92.81 110 ILE A C 1
ATOM 860 O O . ILE A 1 110 ? -4.668 -15.906 -6.055 1 92.81 110 ILE A O 1
ATOM 864 N N . LEU A 1 111 ? -5.207 -13.789 -5.637 1 93.12 111 LEU A N 1
ATOM 865 C CA . LEU A 1 111 ? -5.684 -14.086 -4.289 1 93.12 111 LEU A CA 1
ATOM 866 C C . LEU A 1 111 ? -6.863 -15.055 -4.332 1 93.12 111 LEU A C 1
ATOM 868 O O . LEU A 1 111 ? -6.941 -15.984 -3.525 1 93.12 111 LEU A O 1
ATOM 872 N N . SER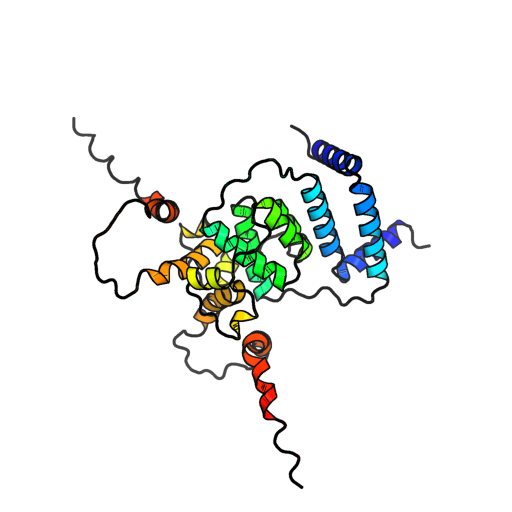 A 1 112 ? -7.793 -14.836 -5.223 1 90.19 112 SER A N 1
ATOM 873 C CA . SER A 1 112 ? -9 -15.648 -5.336 1 90.19 112 SER A CA 1
ATOM 874 C C . SER A 1 112 ? -8.664 -17.109 -5.605 1 90.19 112 SER A C 1
ATOM 876 O O . SER A 1 112 ? -9.367 -18.016 -5.152 1 90.19 112 SER A O 1
ATOM 878 N N . HIS A 1 113 ? -7.637 -17.328 -6.379 1 87.62 113 HIS A N 1
ATOM 879 C CA . HIS A 1 113 ? -7.172 -18.688 -6.664 1 87.62 113 HIS A CA 1
ATOM 880 C C . HIS A 1 113 ? -6.832 -19.438 -5.379 1 87.62 113 HIS A C 1
ATOM 882 O O . HIS A 1 113 ? -7.113 -20.625 -5.258 1 87.62 113 HIS A O 1
ATOM 888 N N . PHE A 1 114 ? -6.285 -18.828 -4.473 1 88.88 114 PHE A N 1
ATOM 889 C CA . PHE A 1 114 ? -5.824 -19.438 -3.236 1 88.88 114 PHE A CA 1
ATOM 890 C C . PHE A 1 114 ? -6.938 -19.469 -2.195 1 88.88 114 PHE A C 1
ATOM 892 O O . PHE A 1 114 ? -6.918 -20.281 -1.272 1 88.88 114 PHE A O 1
ATOM 899 N N . LEU A 1 115 ? -7.879 -18.578 -2.279 1 87.06 115 LEU A N 1
ATOM 900 C CA . LEU A 1 115 ? -9 -18.547 -1.346 1 87.06 115 LEU A CA 1
ATOM 901 C C . LEU A 1 115 ? -10.016 -19.625 -1.687 1 87.06 115 LEU A C 1
ATOM 903 O O . LEU A 1 115 ? -10.688 -20.156 -0.798 1 87.06 115 LEU A O 1
ATOM 907 N N . LYS A 1 116 ? -10.352 -19.875 -2.893 1 75.88 116 LYS A N 1
ATOM 908 C CA . LYS A 1 116 ? -11.312 -20.875 -3.354 1 75.88 116 LYS A CA 1
ATOM 909 C C . LYS A 1 116 ? -10.781 -22.281 -3.117 1 75.88 116 LYS A C 1
ATOM 911 O O . LYS A 1 116 ? -11.562 -23.203 -2.873 1 75.88 116 LYS A O 1
ATOM 916 N N . GLU A 1 117 ? -9.602 -22.625 -3.355 1 63.84 117 GLU A N 1
ATOM 917 C CA . GLU A 1 117 ? -9.148 -24 -3.184 1 63.84 117 GLU A CA 1
ATOM 918 C C . GLU A 1 117 ? -9.633 -24.578 -1.859 1 63.84 117 GLU A C 1
ATOM 920 O O . GLU A 1 117 ? -9.469 -25.781 -1.606 1 63.84 117 GLU A O 1
ATOM 925 N N . HIS A 1 118 ? -10.289 -23.891 -0.959 1 53.19 118 HIS A N 1
ATOM 926 C CA . HIS A 1 118 ? -10.977 -24.531 0.156 1 53.19 118 HIS A CA 1
ATOM 927 C C . HIS A 1 118 ? -12.164 -25.375 -0.329 1 53.19 118 HIS A C 1
ATOM 929 O O . HIS A 1 118 ? -12.531 -26.359 0.308 1 53.19 118 HIS A O 1
ATOM 935 N N . GLU A 1 119 ? -13.07 -24.688 -1.16 1 46.44 119 GLU A N 1
ATOM 936 C CA . GLU A 1 119 ? -14.391 -25.312 -1.265 1 46.44 119 GLU A CA 1
ATOM 937 C C . GLU A 1 119 ? -14.297 -26.688 -1.923 1 46.44 119 GLU A C 1
ATOM 939 O O . GLU A 1 119 ? -15.227 -27.5 -1.82 1 46.44 119 GLU A O 1
ATOM 944 N N . GLU A 1 120 ? -13.406 -26.891 -2.727 1 42.19 120 GLU A N 1
ATOM 945 C CA . GLU A 1 120 ? -13.539 -28.188 -3.381 1 42.19 120 GLU A CA 1
ATOM 946 C C . GLU A 1 120 ? -12.922 -29.297 -2.533 1 42.19 120 GLU A C 1
ATOM 948 O O . GLU A 1 120 ? -11.758 -29.656 -2.732 1 42.19 120 GLU A O 1
ATOM 953 N N . GLY A 1 121 ? -12.797 -29.281 -1.201 1 35 121 GLY A N 1
ATOM 954 C CA . GLY A 1 121 ? -12.789 -30.641 -0.715 1 35 121 GLY A CA 1
ATOM 955 C C . GLY A 1 121 ? -13.859 -31.516 -1.36 1 35 121 GLY A C 1
ATOM 956 O O . GLY A 1 121 ? -14.766 -31 -2.014 1 35 121 GLY A O 1
ATOM 957 N N . PRO A 1 122 ? -13.781 -33 -1.343 1 34.44 122 PRO A N 1
ATOM 958 C CA . PRO A 1 122 ? -14.984 -33.75 -1.719 1 34.44 122 PRO A CA 1
ATOM 959 C C . PRO A 1 122 ? -16.25 -33.188 -1.088 1 34.44 122 PRO A C 1
ATOM 961 O O . PRO A 1 122 ? -16.516 -33.406 0.091 1 34.44 122 PRO A O 1
ATOM 964 N N . CYS A 1 123 ? -16.578 -32.062 -1.09 1 30.92 123 CYS A N 1
ATOM 965 C CA . CYS A 1 123 ? -17.844 -31.562 -0.573 1 30.92 123 CYS A CA 1
ATOM 966 C C . CYS A 1 123 ? -19 -32.438 -0.985 1 30.92 123 CYS A C 1
ATOM 968 O O . CYS A 1 123 ? -19.234 -32.688 -2.176 1 30.92 123 CYS A O 1
ATOM 970 N N . GLN A 1 124 ? -19.453 -33.344 -0.143 1 28.66 124 GLN A N 1
ATOM 971 C CA . GLN A 1 124 ? -20.859 -33.594 0.083 1 28.66 124 GLN A CA 1
ATOM 972 C C . GLN A 1 124 ? -21.688 -32.312 0.029 1 28.66 124 GLN A C 1
ATOM 974 O O . GLN A 1 124 ? -21.281 -31.281 0.581 1 28.66 124 GLN A O 1
ATOM 979 N N . ARG A 1 125 ? -22.625 -31.984 -0.919 1 26.91 125 ARG A N 1
ATOM 980 C CA . ARG A 1 125 ? -23.672 -31.047 -1.309 1 26.91 125 ARG A CA 1
ATOM 981 C C . ARG A 1 125 ? -24.375 -30.469 -0.085 1 26.91 125 ARG A C 1
ATOM 983 O O . ARG A 1 125 ? -25.5 -30.859 0.234 1 26.91 125 ARG A O 1
ATOM 990 N N . VAL A 1 126 ? -23.812 -30.406 1.097 1 26.53 126 VAL A N 1
ATOM 991 C CA . VAL A 1 126 ? -24.828 -29.922 2.018 1 26.53 126 VAL A CA 1
ATOM 992 C C . VAL A 1 126 ? -25.266 -28.516 1.601 1 26.53 126 VAL A C 1
ATOM 994 O O . VAL A 1 126 ? -24.531 -27.797 0.93 1 26.53 126 VAL A O 1
ATOM 997 N N . GLU A 1 127 ? -26.656 -28.141 1.786 1 25.84 127 GLU A N 1
ATOM 998 C CA . GLU A 1 127 ? -27.578 -27.031 1.563 1 25.84 127 GLU A CA 1
ATOM 999 C C . GLU A 1 127 ? -27.031 -25.734 2.143 1 25.84 127 GLU A C 1
ATOM 1001 O O . GLU A 1 127 ? -27.031 -25.547 3.361 1 25.84 127 GLU A O 1
ATOM 1006 N N . ASN A 1 128 ? -25.906 -25.516 1.991 1 27.67 128 ASN A N 1
ATOM 1007 C CA . ASN A 1 128 ? -25.188 -24.406 2.623 1 27.67 128 ASN A CA 1
ATOM 1008 C C . ASN A 1 128 ? -25.906 -23.078 2.402 1 27.67 128 ASN A C 1
ATOM 1010 O O . ASN A 1 128 ? -26.469 -22.844 1.327 1 27.67 128 ASN A O 1
ATOM 1014 N N . VAL A 1 129 ? -26.109 -22.312 3.465 1 23.53 129 VAL A N 1
ATOM 1015 C CA . VAL A 1 129 ? -26.734 -21.047 3.791 1 23.53 129 VAL A CA 1
ATOM 1016 C C . VAL A 1 129 ? -26.141 -19.938 2.926 1 23.53 129 VAL A C 1
ATOM 1018 O O . VAL A 1 129 ? -24.922 -19.75 2.893 1 23.53 129 VAL A O 1
ATOM 1021 N N . SER A 1 130 ? -26.859 -19.375 1.87 1 23.41 130 SER A N 1
ATOM 1022 C CA . SER A 1 130 ? -26.938 -18.5 0.705 1 23.41 130 SER A CA 1
ATOM 1023 C C . SER A 1 130 ? -26.375 -17.125 1.012 1 23.41 130 SER A C 1
ATOM 1025 O O . SER A 1 130 ? -25.859 -16.453 0.121 1 23.41 130 SER A O 1
ATOM 1027 N N . ALA A 1 131 ? -26.719 -16.453 2.141 1 26.45 131 ALA A N 1
ATOM 1028 C CA . ALA A 1 131 ? -26.922 -15.016 2.002 1 26.45 131 ALA A CA 1
ATOM 1029 C C . ALA A 1 131 ? -25.594 -14.289 1.823 1 26.45 131 ALA A C 1
ATOM 1031 O O . ALA A 1 131 ? -25.5 -13.336 1.047 1 26.45 131 ALA A O 1
ATOM 1032 N N . GLU A 1 132 ? -24.781 -14.43 2.885 1 28.05 132 GLU A N 1
ATOM 1033 C CA . GLU A 1 132 ? -23.797 -13.383 3.119 1 28.05 132 GLU A CA 1
ATOM 1034 C C . GLU A 1 132 ? -22.625 -13.5 2.154 1 28.05 132 GLU A C 1
ATOM 1036 O O . GLU A 1 132 ? -21.719 -12.664 2.166 1 28.05 132 GLU A O 1
ATOM 1041 N N . LYS A 1 133 ? -22.359 -14.594 1.608 1 31.36 133 LYS A N 1
ATOM 1042 C CA . LYS A 1 133 ? -21.281 -14.867 0.661 1 31.36 133 LYS A CA 1
ATOM 1043 C C . LYS A 1 133 ? -21.5 -14.117 -0.649 1 31.36 133 LYS A C 1
ATOM 1045 O O . LYS A 1 133 ? -20.781 -14.352 -1.629 1 31.36 133 LYS A O 1
ATOM 1050 N N . GLN A 1 134 ? -22.703 -13.523 -0.829 1 29.5 134 GLN A N 1
ATOM 1051 C CA . GLN A 1 134 ? -23.188 -12.945 -2.082 1 29.5 134 GLN A CA 1
ATOM 1052 C C . GLN A 1 134 ? -22.344 -11.742 -2.492 1 29.5 134 GLN A C 1
ATOM 1054 O O . GLN A 1 134 ? -22.344 -11.336 -3.656 1 29.5 134 GLN A O 1
ATOM 1059 N N . THR A 1 135 ? -21.922 -10.984 -1.419 1 35.38 135 THR A N 1
ATOM 1060 C CA . THR A 1 135 ? -21.438 -9.695 -1.891 1 35.38 135 THR A CA 1
ATOM 1061 C C . THR A 1 135 ? -20.109 -9.867 -2.648 1 35.38 135 THR A C 1
ATOM 1063 O O . THR A 1 135 ? -19.844 -9.141 -3.607 1 35.38 135 THR A O 1
ATOM 1066 N N . PHE A 1 136 ? -19.297 -10.797 -2.068 1 35.41 136 PHE A N 1
ATOM 1067 C CA . PHE A 1 136 ? -18 -10.883 -2.717 1 35.41 136 PHE A CA 1
ATOM 1068 C C . PHE A 1 136 ? -18.125 -11.508 -4.102 1 35.41 136 PHE A C 1
ATOM 1070 O O . PHE A 1 136 ? -17.438 -11.094 -5.039 1 35.41 136 PHE A O 1
ATOM 1077 N N . ARG A 1 137 ? -18.891 -12.602 -4.207 1 38.22 137 ARG A N 1
ATOM 1078 C CA . ARG A 1 137 ? -19.25 -13.219 -5.477 1 38.22 137 ARG A CA 1
ATOM 1079 C C . ARG A 1 137 ? -20.016 -12.25 -6.359 1 38.22 137 ARG A C 1
ATOM 1081 O O . ARG A 1 137 ? -20 -12.359 -7.586 1 38.22 137 ARG A O 1
ATOM 1088 N N . ASN A 1 138 ? -20.828 -11.508 -5.656 1 37 138 ASN A N 1
ATOM 1089 C CA . ASN A 1 138 ? -21.625 -10.547 -6.422 1 37 138 ASN A CA 1
ATOM 1090 C C . ASN A 1 138 ? -20.734 -9.562 -7.176 1 37 138 ASN A C 1
ATOM 1092 O O . ASN A 1 138 ? -21.047 -9.18 -8.305 1 37 138 ASN A O 1
ATOM 1096 N N . ILE A 1 139 ? -19.812 -9.102 -6.527 1 38.25 139 ILE A N 1
ATOM 1097 C CA . ILE A 1 139 ? -18.922 -8.25 -7.297 1 38.25 139 ILE A CA 1
ATOM 1098 C C . ILE A 1 139 ? -18.25 -9.07 -8.406 1 38.25 139 ILE A C 1
ATOM 1100 O O . ILE A 1 139 ? -18.078 -8.578 -9.523 1 38.25 139 ILE A O 1
ATOM 1104 N N . LEU A 1 140 ? -17.922 -10.328 -8.164 1 35.97 140 LEU A N 1
ATOM 1105 C CA . LEU A 1 140 ? -17.438 -11.203 -9.234 1 35.97 140 LEU A CA 1
ATOM 1106 C C . LEU A 1 140 ? -18.609 -11.695 -10.086 1 35.97 140 LEU A C 1
ATOM 1108 O O . LEU A 1 140 ? -18.469 -11.852 -11.305 1 35.97 140 LEU A O 1
ATOM 1112 N N . ARG A 1 141 ? -19.828 -12.289 -9.547 1 32.56 141 ARG A N 1
ATOM 1113 C CA . ARG A 1 141 ? -20.969 -12.852 -10.258 1 32.56 141 ARG A CA 1
ATOM 1114 C C . ARG A 1 141 ? -21.875 -11.75 -10.805 1 32.56 141 ARG A C 1
ATOM 1116 O O . ARG A 1 141 ? -22.516 -11.922 -11.844 1 32.56 141 ARG A O 1
ATOM 1123 N N . GLY A 1 142 ? -22.281 -10.875 -9.883 1 33.41 142 GLY A N 1
ATOM 1124 C CA . GLY A 1 142 ? -23.562 -10.203 -9.969 1 33.41 142 GLY A CA 1
ATOM 1125 C C . GLY A 1 142 ? -23.688 -9.312 -11.188 1 33.41 142 GLY A C 1
ATOM 1126 O O . GLY A 1 142 ? -24.75 -8.711 -11.414 1 33.41 142 GLY A O 1
ATOM 1127 N N . ARG A 1 143 ? -22.672 -8.695 -11.688 1 33.09 143 ARG A N 1
ATOM 1128 C CA . ARG A 1 143 ? -23.312 -7.695 -12.531 1 33.09 143 ARG A CA 1
ATOM 1129 C C . ARG A 1 143 ? -24.062 -8.359 -13.695 1 33.09 143 ARG A C 1
ATOM 1131 O O . ARG A 1 143 ? -24.5 -7.68 -14.625 1 33.09 143 ARG A O 1
ATOM 1138 N N . ASN A 1 144 ? -23.938 -9.695 -13.773 1 27.59 144 ASN A N 1
ATOM 1139 C CA . ASN A 1 144 ? -24.562 -10.133 -15.023 1 27.59 144 ASN A CA 1
ATOM 1140 C C . ASN A 1 144 ? -26.078 -10.016 -14.969 1 27.59 144 ASN A C 1
ATOM 1142 O O . ASN A 1 144 ? -26.766 -10.438 -15.898 1 27.59 144 ASN A O 1
ATOM 1146 N N . THR A 1 145 ? -26.672 -10.008 -13.773 1 26.98 145 THR A N 1
ATOM 1147 C CA . THR A 1 145 ? -28.094 -10.359 -13.875 1 26.98 145 THR A CA 1
ATOM 1148 C C . THR A 1 145 ? -28.891 -9.219 -14.508 1 26.98 145 THR A C 1
ATOM 1150 O O . THR A 1 145 ? -30.109 -9.266 -14.547 1 26.98 145 THR A O 1
ATOM 1153 N N . LYS A 1 146 ? -28.359 -8.062 -14.727 1 29.67 146 LYS A N 1
ATOM 1154 C CA . LYS A 1 146 ? -29.422 -7.133 -15.062 1 29.67 146 LYS A CA 1
ATOM 1155 C C . LYS A 1 146 ? -30.062 -7.496 -16.406 1 29.67 146 LYS A C 1
ATOM 1157 O O . LYS A 1 146 ? -30.875 -6.73 -16.938 1 29.67 146 LYS A O 1
ATOM 1162 N N . ALA A 1 147 ? -29.5 -8.492 -17.141 1 28.73 147 ALA A N 1
ATOM 1163 C CA . ALA A 1 147 ? -30.109 -8.477 -18.469 1 28.73 147 ALA A CA 1
ATOM 1164 C C . ALA A 1 147 ? -31.547 -8.992 -18.422 1 28.73 147 ALA A C 1
ATOM 1166 O O . ALA A 1 147 ? -32.188 -9.102 -19.469 1 28.73 147 ALA A O 1
ATOM 1167 N N . SER A 1 148 ? -31.906 -9.664 -17.312 1 23.62 148 SER A N 1
ATOM 1168 C CA . SER A 1 148 ? -33.094 -10.445 -17.641 1 23.62 148 SER A CA 1
ATOM 1169 C C . SER A 1 148 ? -34.281 -9.539 -17.953 1 23.62 148 SER A C 1
ATOM 1171 O O . SER A 1 148 ? -35.25 -9.969 -18.594 1 23.62 148 SER A O 1
ATOM 1173 N N . CYS A 1 149 ? -34.531 -8.492 -17.109 1 25 149 CYS A N 1
ATOM 1174 C CA . CYS A 1 149 ? -35.969 -8.359 -16.875 1 25 149 CYS A CA 1
ATOM 1175 C C . CYS A 1 149 ? -36.656 -7.766 -18.078 1 25 149 CYS A C 1
ATOM 1177 O O . CYS A 1 149 ? -37.875 -7.727 -18.141 1 25 149 CYS A O 1
ATOM 1179 N N . LEU A 1 150 ? -36 -6.852 -18.859 1 27.09 150 LEU A N 1
ATOM 1180 C CA . LEU A 1 150 ? -36.938 -5.875 -19.375 1 27.09 150 LEU A CA 1
ATOM 1181 C C . LEU A 1 150 ? -37.688 -6.43 -20.594 1 27.09 150 LEU A C 1
ATOM 1183 O O . LEU A 1 150 ? -38.219 -5.668 -21.406 1 27.09 150 LEU A O 1
ATOM 1187 N N . HIS A 1 151 ? -37.562 -7.75 -20.828 1 24.16 151 HIS A N 1
ATOM 1188 C CA . HIS A 1 151 ? -38.219 -8.062 -22.078 1 24.16 151 HIS A CA 1
ATOM 1189 C C . HIS A 1 151 ? -39.719 -7.801 -22 1 24.16 151 HIS A C 1
ATOM 1191 O O . HIS A 1 151 ? -40.375 -7.594 -23.016 1 24.16 151 HIS A O 1
ATOM 1197 N N . GLN A 1 152 ? -40.312 -8.219 -20.859 1 21.81 152 GLN A N 1
ATOM 1198 C CA . GLN A 1 152 ? -41.656 -8.742 -21.047 1 21.81 152 GLN A CA 1
ATOM 1199 C C . GLN A 1 152 ? -42.625 -7.629 -21.406 1 21.81 152 GLN A C 1
ATOM 1201 O O . GLN A 1 152 ? -43.75 -7.902 -21.859 1 21.81 152 GLN A O 1
ATOM 1206 N N . ILE A 1 153 ? -42.531 -6.426 -20.922 1 23.75 153 ILE A N 1
ATOM 1207 C CA . ILE A 1 153 ? -43.844 -5.852 -20.656 1 23.75 153 ILE A CA 1
ATOM 1208 C C . ILE A 1 153 ? -44.531 -5.445 -21.969 1 23.75 153 ILE A C 1
ATOM 1210 O O . ILE A 1 153 ? -45.688 -5.043 -21.984 1 23.75 153 ILE A O 1
ATOM 1214 N N . LYS A 1 154 ? -43.844 -5.133 -23.109 1 23.48 154 LYS A N 1
ATOM 1215 C CA . LYS A 1 154 ? -44.75 -4.305 -23.938 1 23.48 154 LYS A CA 1
ATOM 1216 C C . LYS A 1 154 ? -45.75 -5.16 -24.672 1 23.48 154 LYS A C 1
ATOM 1218 O O . LYS A 1 154 ? -45.469 -5.707 -25.734 1 23.48 154 LYS A O 1
ATOM 1223 N N . GLY A 1 155 ? -46.25 -6.312 -24.062 1 20 155 GLY A N 1
ATOM 1224 C CA . GLY A 1 155 ? -47.312 -6.992 -24.766 1 20 155 GLY A CA 1
ATOM 1225 C C . GLY A 1 155 ? -48.406 -6.047 -25.234 1 20 155 GLY A C 1
ATOM 1226 O O . GLY A 1 155 ? -48.812 -6.09 -26.406 1 20 155 GLY A O 1
ATOM 1227 N N . GLN A 1 156 ? -49.312 -5.633 -24.391 1 20.72 156 GLN A N 1
ATOM 1228 C CA . GLN A 1 156 ? -50.625 -5.254 -24.891 1 20.72 156 GLN A CA 1
ATOM 1229 C C . GLN A 1 156 ? -50.562 -3.938 -25.656 1 20.72 156 GLN A C 1
ATOM 1231 O O . GLN A 1 156 ? -49.875 -3.01 -25.25 1 20.72 156 GLN A O 1
ATOM 1236 N N . MET B 1 1 ? 25.766 9.711 16.438 1 44.12 1 MET B N 1
ATOM 1237 C CA . MET B 1 1 ? 24.516 8.977 16.312 1 44.12 1 MET B CA 1
ATOM 1238 C C . MET B 1 1 ? 23.328 9.93 16.188 1 44.12 1 MET B C 1
ATOM 1240 O O . MET B 1 1 ? 23 10.656 17.125 1 44.12 1 MET B O 1
ATOM 1244 N N . ALA B 1 2 ? 23.188 10.461 15.094 1 62.5 2 ALA B N 1
ATOM 1245 C CA . ALA B 1 2 ? 22.219 11.547 15.062 1 62.5 2 ALA B CA 1
ATOM 1246 C C . ALA B 1 2 ? 20.875 11.094 15.633 1 62.5 2 ALA B C 1
ATOM 1248 O O . ALA B 1 2 ? 20.438 9.969 15.383 1 62.5 2 ALA B O 1
ATOM 1249 N N . SER B 1 3 ? 20.547 11.531 16.875 1 71.75 3 SER B N 1
ATOM 1250 C CA . SER B 1 3 ? 19.312 11.258 17.594 1 71.75 3 SER B CA 1
ATOM 1251 C C . SER B 1 3 ? 18.094 11.477 16.703 1 71.75 3 SER B C 1
ATOM 1253 O O . SER B 1 3 ? 18.188 12.141 15.664 1 71.75 3 SER B O 1
ATOM 1255 N N . VAL B 1 4 ? 17.078 10.703 16.969 1 75.5 4 VAL B N 1
ATOM 1256 C CA . VAL B 1 4 ? 15.781 10.883 16.312 1 75.5 4 VAL B CA 1
ATOM 1257 C C . VAL B 1 4 ? 15.43 12.367 16.266 1 75.5 4 VAL B C 1
ATOM 1259 O O . VAL B 1 4 ? 14.906 12.852 15.25 1 75.5 4 VAL B O 1
ATOM 1262 N N . GLY B 1 5 ? 15.758 12.992 17.328 1 76.44 5 GLY B N 1
ATOM 1263 C CA . GLY B 1 5 ? 15.516 14.43 17.375 1 76.44 5 GLY B CA 1
ATOM 1264 C C . GLY B 1 5 ? 16.328 15.203 16.359 1 76.44 5 GLY B C 1
ATOM 1265 O O . GLY B 1 5 ? 15.82 16.125 15.727 1 76.44 5 GLY B O 1
ATOM 1266 N N . ASP B 1 6 ? 17.5 14.844 16.219 1 80.75 6 ASP B N 1
ATOM 1267 C CA . ASP B 1 6 ? 18.375 15.492 15.25 1 80.75 6 ASP B CA 1
ATOM 1268 C C . ASP B 1 6 ? 17.875 15.273 13.82 1 80.75 6 ASP B C 1
ATOM 1270 O O . ASP B 1 6 ? 17.875 16.203 13.008 1 80.75 6 ASP B O 1
ATOM 1274 N N . LEU B 1 7 ? 17.469 14.086 13.516 1 81.5 7 LEU B N 1
ATOM 1275 C CA . LEU B 1 7 ? 16.953 13.773 12.188 1 81.5 7 LEU B CA 1
ATOM 1276 C C . LEU B 1 7 ? 15.695 14.578 11.891 1 81.5 7 LEU B C 1
ATOM 1278 O O . LEU B 1 7 ? 15.539 15.125 10.797 1 81.5 7 LEU B O 1
ATOM 1282 N N . LYS B 1 8 ? 14.859 14.688 12.891 1 85.56 8 LYS B N 1
ATOM 1283 C CA . LYS B 1 8 ? 13.633 15.469 12.742 1 85.56 8 LYS B CA 1
ATOM 1284 C C . LYS B 1 8 ? 13.953 16.922 12.414 1 85.56 8 LYS B C 1
ATOM 1286 O O . LYS B 1 8 ? 13.297 17.531 11.57 1 85.56 8 LYS B O 1
ATOM 1291 N N . ALA B 1 9 ? 14.836 17.438 13.141 1 86.38 9 ALA B N 1
ATOM 1292 C CA . ALA B 1 9 ? 15.242 18.812 12.914 1 86.38 9 ALA B CA 1
ATOM 1293 C C . ALA B 1 9 ? 15.781 19.016 11.5 1 86.38 9 ALA B C 1
ATOM 1295 O O . ALA B 1 9 ? 15.477 20.016 10.844 1 86.38 9 ALA B O 1
ATOM 1296 N N . VAL B 1 10 ? 16.578 18.109 11.023 1 85.12 10 VAL B N 1
ATOM 1297 C CA . VAL B 1 10 ? 17.156 18.188 9.688 1 85.12 10 VAL B CA 1
ATOM 1298 C C . VAL B 1 10 ? 16.047 18.109 8.641 1 85.12 10 VAL B C 1
ATOM 1300 O O . VAL B 1 10 ? 16.047 18.844 7.656 1 85.12 10 VAL B O 1
ATOM 1303 N N . VAL B 1 11 ? 15.148 17.234 8.859 1 88.56 11 VAL B N 1
ATOM 1304 C CA . VAL B 1 11 ? 14.031 17.109 7.926 1 88.56 11 VAL B CA 1
ATOM 1305 C C . VAL B 1 11 ? 13.258 18.422 7.867 1 88.56 11 VAL B C 1
ATOM 1307 O O . VAL B 1 11 ? 12.938 18.906 6.777 1 88.56 11 VAL B O 1
ATOM 1310 N N . LYS B 1 12 ? 12.953 18.906 9.008 1 89.38 12 LYS B N 1
ATOM 1311 C CA . LYS B 1 12 ? 12.227 20.172 9.086 1 89.38 12 LYS B CA 1
ATOM 1312 C C . LYS B 1 12 ? 12.977 21.281 8.336 1 89.38 12 LYS B C 1
ATOM 1314 O O . LYS B 1 12 ? 12.367 22.031 7.566 1 89.38 12 LYS B O 1
ATOM 1319 N N . ASP B 1 13 ? 14.164 21.359 8.617 1 89.06 13 ASP B N 1
ATOM 1320 C CA . ASP B 1 13 ? 14.984 22.375 7.98 1 89.06 13 ASP B CA 1
ATOM 1321 C C . ASP B 1 13 ? 14.992 22.219 6.461 1 89.06 13 ASP B C 1
ATOM 1323 O O . ASP B 1 13 ? 14.914 23.203 5.727 1 89.06 13 ASP B O 1
ATOM 1327 N N . THR B 1 14 ? 15.086 21 6.07 1 87.81 14 THR B N 1
ATOM 1328 C CA . THR B 1 14 ? 15.086 20.734 4.637 1 87.81 14 THR B CA 1
ATOM 1329 C C . THR B 1 14 ? 13.758 21.125 4.008 1 87.81 14 THR B C 1
ATOM 1331 O O . THR B 1 14 ? 13.734 21.75 2.943 1 87.81 14 THR B O 1
ATOM 1334 N N . LEU B 1 15 ? 12.703 20.812 4.598 1 90.62 15 LEU B N 1
ATOM 1335 C CA . LEU B 1 15 ? 11.375 21.141 4.086 1 90.62 15 LEU B CA 1
ATOM 1336 C C . LEU B 1 15 ? 11.18 22.641 4.016 1 90.62 15 LEU B C 1
ATOM 1338 O O . LEU B 1 15 ? 10.57 23.156 3.068 1 90.62 15 LEU B O 1
ATOM 1342 N N . GLU B 1 16 ? 11.672 23.328 5.016 1 91 16 GLU B N 1
ATOM 1343 C CA . GLU B 1 16 ? 11.57 24.781 5.043 1 91 16 GLU B CA 1
ATOM 1344 C C . GLU B 1 16 ? 12.422 25.422 3.945 1 91 16 GLU B C 1
ATOM 1346 O O . GLU B 1 16 ? 11.969 26.328 3.252 1 91 16 GLU B O 1
ATOM 1351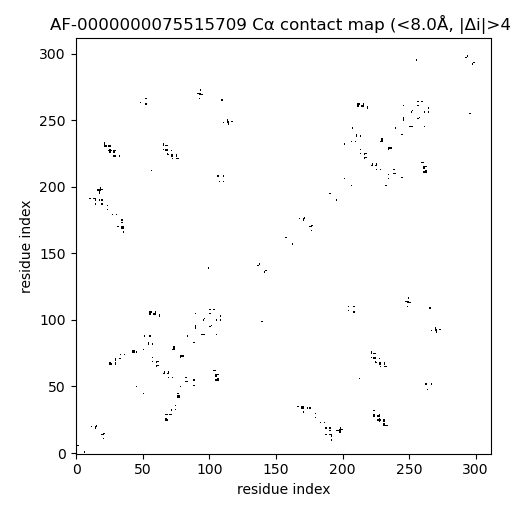 N N . LYS B 1 17 ? 13.562 24.906 3.809 1 88.88 17 LYS B N 1
ATOM 1352 C CA . LYS B 1 17 ? 14.469 25.453 2.805 1 88.88 17 LYS B CA 1
ATOM 1353 C C . LYS B 1 17 ? 13.93 25.234 1.395 1 88.88 17 LYS B C 1
ATOM 1355 O O . LYS B 1 17 ? 14.109 26.094 0.52 1 88.88 17 LYS B O 1
ATOM 1360 N N . ARG B 1 18 ? 13.281 24.172 1.226 1 87 18 ARG B N 1
ATOM 1361 C CA . ARG B 1 18 ? 12.742 23.844 -0.089 1 87 18 ARG B CA 1
ATOM 1362 C C . ARG B 1 18 ? 11.391 24.516 -0.312 1 87 18 ARG B C 1
ATOM 1364 O O . ARG B 1 18 ? 10.844 24.469 -1.413 1 87 18 ARG B O 1
ATOM 1371 N N . GLY B 1 19 ? 10.891 25.172 0.773 1 85.31 19 GLY B N 1
ATOM 1372 C CA . GLY B 1 19 ? 9.602 25.844 0.666 1 85.31 19 GLY B CA 1
ATOM 1373 C C . GLY B 1 19 ? 8.43 24.891 0.687 1 85.31 19 GLY B C 1
ATOM 1374 O O . GLY B 1 19 ? 7.305 25.266 0.337 1 85.31 19 GLY B O 1
ATOM 1375 N N . VAL B 1 20 ? 8.633 23.656 1.023 1 88.31 20 VAL B N 1
ATOM 1376 C CA . VAL B 1 20 ? 7.613 22.609 1.015 1 88.31 20 VAL B CA 1
ATOM 1377 C C . VAL B 1 20 ? 6.809 22.672 2.309 1 88.31 20 VAL B C 1
ATOM 1379 O O . VAL B 1 20 ? 5.605 22.391 2.311 1 88.31 20 VAL B O 1
ATOM 1382 N N . MET B 1 21 ? 7.398 23.188 3.381 1 89.81 21 MET B N 1
ATOM 1383 C CA . MET B 1 21 ? 6.742 23.172 4.684 1 89.81 21 MET B CA 1
ATOM 1384 C C . MET B 1 21 ? 5.5 24.062 4.676 1 89.81 21 MET B C 1
ATOM 1386 O O . MET B 1 21 ? 4.438 23.641 5.141 1 89.81 21 MET B O 1
ATOM 1390 N N . GLY B 1 22 ? 5.68 25.297 4.168 1 86.38 22 GLY B N 1
ATOM 1391 C CA . GLY B 1 22 ? 4.543 26.203 4.102 1 86.38 22 GLY B CA 1
ATOM 1392 C C . GLY B 1 22 ? 3.406 25.656 3.252 1 86.38 22 GLY B C 1
ATOM 1393 O O . GLY B 1 22 ? 2.238 25.75 3.641 1 86.38 22 GLY B O 1
ATOM 1394 N N . GLN B 1 23 ? 3.76 25.078 2.141 1 87.31 23 GLN B N 1
ATOM 1395 C CA . GLN B 1 23 ? 2.768 24.484 1.247 1 87.31 23 GLN B CA 1
ATOM 1396 C C . GLN B 1 23 ? 2.059 23.312 1.909 1 87.31 23 GLN B C 1
ATOM 1398 O O . GLN B 1 23 ? 0.843 23.156 1.775 1 87.31 23 GLN B O 1
ATOM 1403 N N . LEU B 1 24 ? 2.818 22.438 2.572 1 90 24 LEU B N 1
ATOM 1404 C CA . LEU B 1 24 ? 2.258 21.281 3.266 1 90 24 LEU B CA 1
ATOM 1405 C C . LEU B 1 24 ? 1.291 21.734 4.359 1 90 24 LEU B C 1
ATOM 1407 O O . LEU B 1 24 ? 0.197 21.172 4.484 1 90 24 LEU B O 1
ATOM 1411 N N . LYS B 1 25 ? 1.592 22.75 5.09 1 87.69 25 LYS B N 1
ATOM 1412 C CA . LYS B 1 25 ? 0.734 23.266 6.152 1 87.69 25 LYS B CA 1
ATOM 1413 C C . LYS B 1 25 ? -0.569 23.812 5.586 1 87.69 25 LYS B C 1
ATOM 1415 O O . LYS B 1 25 ? -1.646 23.562 6.129 1 87.69 25 LYS B O 1
ATOM 1420 N N . ALA B 1 26 ? -0.478 24.641 4.566 1 88.12 26 ALA B N 1
ATOM 1421 C CA . ALA B 1 26 ? -1.661 25.219 3.941 1 88.12 26 ALA B CA 1
ATOM 1422 C C . ALA B 1 26 ? -2.605 24.141 3.43 1 88.12 26 ALA B C 1
ATOM 1424 O O . ALA B 1 26 ? -3.822 24.234 3.611 1 88.12 26 ALA B O 1
ATOM 1425 N N . ARG B 1 27 ? -2.018 23.141 2.871 1 83.88 27 ARG B N 1
ATOM 1426 C CA . ARG B 1 27 ? -2.82 22.047 2.326 1 83.88 27 ARG B CA 1
ATOM 1427 C C . ARG B 1 27 ? -3.494 21.25 3.439 1 83.88 27 ARG B C 1
ATOM 1429 O O . ARG B 1 27 ? -4.66 20.875 3.318 1 83.88 27 ARG B O 1
ATOM 1436 N N . VAL B 1 28 ? -2.744 20.906 4.445 1 88.75 28 VAL B N 1
ATOM 1437 C CA . VAL B 1 28 ? -3.301 20.188 5.586 1 88.75 28 VAL B CA 1
ATOM 1438 C C . VAL B 1 28 ? -4.449 20.984 6.195 1 88.75 28 VAL B C 1
ATOM 1440 O O . VAL B 1 28 ? -5.516 20.438 6.48 1 88.75 28 VAL B O 1
ATOM 1443 N N . ARG B 1 29 ? -4.324 22.328 6.355 1 85.81 29 ARG B N 1
ATOM 1444 C CA . ARG B 1 29 ? -5.375 23.203 6.887 1 85.81 29 ARG B CA 1
ATOM 1445 C C . ARG B 1 29 ? -6.609 23.172 5.992 1 85.81 29 ARG B C 1
ATOM 1447 O O . ARG B 1 29 ? -7.734 23.031 6.477 1 85.81 29 ARG B O 1
ATOM 1454 N N . ALA B 1 30 ? -6.41 23.266 4.73 1 85.25 30 ALA B N 1
ATOM 1455 C CA . ALA B 1 30 ? -7.523 23.266 3.783 1 85.25 30 ALA B CA 1
ATOM 1456 C C . ALA B 1 30 ? -8.297 21.938 3.848 1 85.25 30 ALA B C 1
ATOM 1458 O O . ALA B 1 30 ? -9.523 21.938 3.824 1 85.25 30 ALA B O 1
ATOM 1459 N N . GLU B 1 31 ? -7.496 20.844 3.975 1 81.62 31 GLU B N 1
ATOM 1460 C CA . GLU B 1 31 ? -8.133 19.531 4.027 1 81.62 31 GLU B CA 1
ATOM 1461 C C . GLU B 1 31 ? -8.898 19.344 5.332 1 81.62 31 GLU B C 1
ATOM 1463 O O . GLU B 1 31 ? -9.969 18.719 5.344 1 81.62 31 GLU B O 1
ATOM 1468 N N . VAL B 1 32 ? -8.383 19.812 6.367 1 83.69 32 VAL B N 1
ATOM 1469 C CA . VAL B 1 32 ? -9.062 19.75 7.656 1 83.69 32 VAL B CA 1
ATOM 1470 C C . VAL B 1 32 ? -10.367 20.547 7.594 1 83.69 32 VAL B C 1
ATOM 1472 O O . VAL B 1 32 ? -11.414 20.078 8.031 1 83.69 32 VAL B O 1
ATOM 1475 N N . PHE B 1 33 ? -10.359 21.703 7.008 1 81.19 33 PHE B N 1
ATOM 1476 C CA . PHE B 1 33 ? -11.547 22.547 6.902 1 81.19 33 PHE B CA 1
ATOM 1477 C C . PHE B 1 33 ? -12.602 21.891 6.02 1 81.19 33 PHE B C 1
ATOM 1479 O O . PHE B 1 33 ? -13.789 21.906 6.352 1 81.19 33 PHE B O 1
ATOM 1486 N N . GLU B 1 34 ? -12.117 21.344 4.957 1 78.69 34 GLU B N 1
ATOM 1487 C CA . GLU B 1 34 ? -13.031 20.656 4.047 1 78.69 34 GLU B CA 1
ATOM 1488 C C . GLU B 1 34 ? -13.711 19.469 4.73 1 78.69 34 GLU B C 1
ATOM 1490 O O . GLU B 1 34 ? -14.898 19.234 4.527 1 78.69 34 GLU B O 1
ATOM 1495 N N . ALA B 1 35 ? -12.93 18.703 5.457 1 79.25 35 ALA B N 1
ATOM 1496 C CA . ALA B 1 35 ? -13.445 17.516 6.137 1 79.25 35 ALA B CA 1
ATOM 1497 C C . ALA B 1 35 ? -14.484 17.891 7.18 1 79.25 35 ALA B C 1
ATOM 1499 O O . ALA B 1 35 ? -15.445 17.156 7.402 1 79.25 35 ALA B O 1
ATOM 1500 N N . LEU B 1 36 ? -14.297 18.969 7.832 1 79.81 36 LEU B N 1
ATOM 1501 C CA . LEU B 1 36 ? -15.234 19.422 8.852 1 79.81 36 LEU B CA 1
ATOM 1502 C C . LEU B 1 36 ? -16.516 19.938 8.219 1 79.81 36 LEU B C 1
ATOM 1504 O O . LEU B 1 36 ? -17.594 19.859 8.82 1 79.81 36 LEU B O 1
ATOM 1508 N N . ASP B 1 37 ? -16.406 20.391 6.984 1 76.5 37 ASP B N 1
ATOM 1509 C CA . ASP B 1 37 ? -17.562 20.922 6.281 1 76.5 37 ASP B CA 1
ATOM 1510 C C . ASP B 1 37 ? -18.359 19.812 5.602 1 76.5 37 ASP B C 1
ATOM 1512 O O . ASP B 1 37 ? -19.562 19.969 5.336 1 76.5 37 ASP B O 1
ATOM 1516 N N . ASP B 1 38 ? -17.547 18.859 5.051 1 66.56 38 ASP B N 1
ATOM 1517 C CA . ASP B 1 38 ? -18.156 17.812 4.219 1 66.56 38 ASP B CA 1
ATOM 1518 C C . ASP B 1 38 ? -18.703 16.672 5.07 1 66.56 38 ASP B C 1
ATOM 1520 O O . ASP B 1 38 ? -18.109 16.328 6.098 1 66.56 38 ASP B O 1
ATOM 1524 N N . ARG B 1 39 ? -19.938 16.562 5.117 1 61.5 39 ARG B N 1
ATOM 1525 C CA . ARG B 1 39 ? -20.656 15.43 5.711 1 61.5 39 ARG B CA 1
ATOM 1526 C C . ARG B 1 39 ? -20.172 14.109 5.109 1 61.5 39 ARG B C 1
ATOM 1528 O O . ARG B 1 39 ? -20.797 13.578 4.188 1 61.5 39 ARG B O 1
ATOM 1535 N N . SER B 1 40 ? -18.766 14.039 5.148 1 60 40 SER B N 1
ATOM 1536 C CA . SER B 1 40 ? -18.234 12.883 4.434 1 60 40 SER B CA 1
ATOM 1537 C C . SER B 1 40 ? -18.594 11.586 5.152 1 60 40 SER B C 1
ATOM 1539 O O . SER B 1 40 ? -18.875 11.594 6.352 1 60 40 SER B O 1
ATOM 1541 N N . GLU B 1 41 ? -18.953 10.578 4.387 1 64.88 41 GLU B N 1
ATOM 1542 C CA . GLU B 1 41 ? -19.234 9.211 4.812 1 64.88 41 GLU B CA 1
ATOM 1543 C C . GLU B 1 41 ? -18.094 8.648 5.648 1 64.88 41 GLU B C 1
ATOM 1545 O O . GLU B 1 41 ? -16.938 9.039 5.469 1 64.88 41 GLU B O 1
ATOM 1550 N N . PRO B 1 42 ? -18.438 7.98 6.805 1 73.25 42 PRO B N 1
ATOM 1551 C CA . PRO B 1 42 ? -17.391 7.309 7.594 1 73.25 42 PRO B CA 1
ATOM 1552 C C . PRO B 1 42 ? -16.406 6.531 6.734 1 73.25 42 PRO B C 1
ATOM 1554 O O . PRO B 1 42 ? -16.734 6.141 5.609 1 73.25 42 PRO B O 1
ATOM 1557 N N . LYS B 1 43 ? -15.227 6.461 7.23 1 75.5 43 LYS B N 1
ATOM 1558 C CA . LYS B 1 43 ? -14.195 5.688 6.547 1 75.5 43 LYS B CA 1
ATOM 1559 C C . LYS B 1 43 ? -14.711 4.301 6.172 1 75.5 43 LYS B C 1
ATOM 1561 O O . LYS B 1 43 ? -15.297 3.602 7 1 75.5 43 LYS B O 1
ATOM 1566 N N . PRO B 1 44 ? -14.609 3.967 4.941 1 77 44 PRO B N 1
ATOM 1567 C CA . PRO B 1 44 ? -15.039 2.623 4.555 1 77 44 PRO B CA 1
ATOM 1568 C C . PRO B 1 44 ? -14.211 1.523 5.211 1 77 44 PRO B C 1
ATOM 1570 O O . PRO B 1 44 ? -13.008 1.694 5.418 1 77 44 PRO B O 1
ATOM 1573 N N . VAL B 1 45 ? -14.883 0.542 5.656 1 85.19 45 VAL B N 1
ATOM 1574 C CA . VAL B 1 45 ? -14.211 -0.625 6.227 1 85.19 45 VAL B CA 1
ATOM 1575 C C . VAL B 1 45 ? -13.508 -1.408 5.121 1 85.19 45 VAL B C 1
ATOM 1577 O O . VAL B 1 45 ? -14.047 -1.562 4.02 1 85.19 45 VAL B O 1
ATOM 1580 N N . LEU B 1 46 ? -12.32 -1.765 5.441 1 90.12 46 LEU B N 1
ATOM 1581 C CA . LEU B 1 46 ? -11.578 -2.574 4.48 1 90.12 46 LEU B CA 1
ATOM 1582 C C . LEU B 1 46 ? -12.258 -3.924 4.273 1 90.12 46 LEU B C 1
ATOM 1584 O O . LEU B 1 46 ? -12.664 -4.578 5.238 1 90.12 46 LEU B O 1
ATOM 1588 N N . SER B 1 47 ? -12.547 -4.34 2.996 1 93.88 47 SER B N 1
ATOM 1589 C CA . SER B 1 47 ? -13.039 -5.684 2.711 1 93.88 47 SER B CA 1
ATOM 1590 C C . SER B 1 47 ? -12.039 -6.742 3.162 1 93.88 47 SER B C 1
ATOM 1592 O O . SER B 1 47 ? -10.852 -6.461 3.309 1 93.88 47 SER B O 1
ATOM 1594 N N . PRO B 1 48 ? -12.461 -7.852 3.516 1 93.88 48 PRO B N 1
ATOM 1595 C CA . PRO B 1 48 ? -11.547 -8.922 3.908 1 93.88 48 PRO B CA 1
ATOM 1596 C C . PRO B 1 48 ? -10.438 -9.156 2.881 1 93.88 48 PRO B C 1
ATOM 1598 O O . PRO B 1 48 ? -9.289 -9.383 3.25 1 93.88 48 PRO B O 1
ATOM 1601 N N . GLU B 1 49 ? -10.758 -9.125 1.614 1 95.12 49 GLU B N 1
ATOM 1602 C CA . GLU B 1 49 ? -9.766 -9.312 0.557 1 95.12 49 GLU B CA 1
ATOM 1603 C C . GLU B 1 49 ? -8.703 -8.219 0.59 1 95.12 49 GLU B C 1
ATOM 1605 O O . GLU B 1 49 ? -7.512 -8.5 0.458 1 95.12 49 GLU B O 1
ATOM 1610 N N . ASN B 1 50 ? -9.18 -7.02 0.743 1 97.25 50 ASN B N 1
ATOM 1611 C CA . ASN B 1 50 ? -8.25 -5.902 0.821 1 97.25 50 ASN B CA 1
ATOM 1612 C C . ASN B 1 50 ? -7.352 -6.008 2.053 1 97.25 50 ASN B C 1
ATOM 1614 O O . ASN B 1 50 ? -6.172 -5.656 2 1 97.25 50 ASN B O 1
ATOM 1618 N N . LEU B 1 51 ? -8.023 -6.422 3.115 1 96.56 51 LEU B N 1
ATOM 1619 C CA . LEU B 1 51 ? -7.234 -6.605 4.328 1 96.56 51 LEU B CA 1
ATOM 1620 C C . LEU B 1 51 ? -6.117 -7.617 4.105 1 96.56 51 LEU B C 1
ATOM 1622 O O . LEU B 1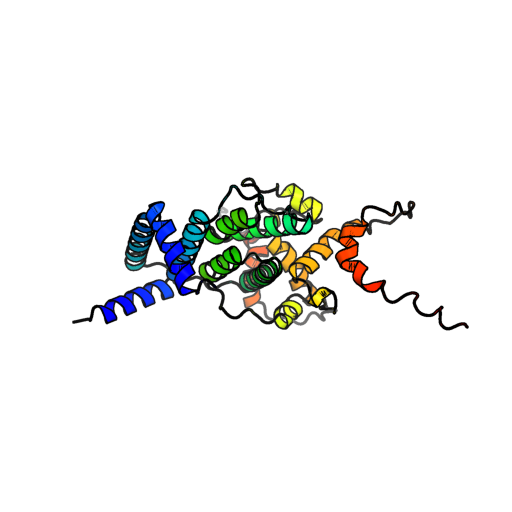 51 ? -4.961 -7.363 4.453 1 96.56 51 LEU B O 1
ATOM 1626 N N . LEU B 1 52 ? -6.434 -8.719 3.482 1 96.62 52 LEU B N 1
ATOM 1627 C CA . LEU B 1 52 ? -5.453 -9.766 3.211 1 96.62 52 LEU B CA 1
ATOM 1628 C C . LEU B 1 52 ? -4.367 -9.258 2.266 1 96.62 52 LEU B C 1
ATOM 1630 O O . LEU B 1 52 ? -3.178 -9.422 2.539 1 96.62 52 LEU B O 1
ATOM 1634 N N . ILE B 1 53 ? -4.742 -8.617 1.218 1 98.19 53 ILE B N 1
ATOM 1635 C CA . ILE B 1 53 ? -3.799 -8.125 0.216 1 98.19 53 ILE B CA 1
ATOM 1636 C C . ILE B 1 53 ? -2.889 -7.07 0.835 1 98.19 53 ILE B C 1
ATOM 1638 O O . ILE B 1 53 ? -1.674 -7.086 0.625 1 98.19 53 ILE B O 1
ATOM 1642 N N . ASN B 1 54 ? -3.48 -6.176 1.604 1 98.5 54 ASN B N 1
ATOM 1643 C CA . ASN B 1 54 ? -2.678 -5.137 2.238 1 98.5 54 ASN B CA 1
ATOM 1644 C C . ASN B 1 54 ? -1.65 -5.73 3.199 1 98.5 54 ASN B C 1
ATOM 1646 O O . ASN B 1 54 ? -0.523 -5.238 3.291 1 98.5 54 ASN B O 1
ATOM 1650 N N . GLU B 1 55 ? -2.035 -6.746 3.908 1 98.38 55 GLU B N 1
ATOM 1651 C CA . GLU B 1 55 ? -1.104 -7.391 4.832 1 98.38 55 GLU B CA 1
ATOM 1652 C C . GLU B 1 55 ? -0.006 -8.133 4.078 1 98.38 55 GLU B C 1
ATOM 1654 O O . GLU B 1 55 ? 1.151 -8.141 4.5 1 98.38 55 GLU B O 1
ATOM 1659 N N . LEU B 1 56 ? -0.331 -8.734 2.971 1 98.12 56 LEU B N 1
ATOM 1660 C CA . LEU B 1 56 ? 0.67 -9.367 2.119 1 98.12 56 LEU B CA 1
ATOM 1661 C C . LEU B 1 56 ? 1.667 -8.336 1.595 1 98.12 56 LEU B C 1
ATOM 1663 O O . LEU B 1 56 ? 2.875 -8.586 1.584 1 98.12 56 LEU B O 1
ATOM 1667 N N . ILE B 1 57 ? 1.141 -7.219 1.187 1 98.75 57 ILE B N 1
ATOM 1668 C CA . ILE B 1 57 ? 1.972 -6.137 0.666 1 98.75 57 ILE B CA 1
ATOM 1669 C C . ILE B 1 57 ? 2.865 -5.594 1.776 1 98.75 57 ILE B C 1
ATOM 1671 O O . ILE B 1 57 ? 4.055 -5.352 1.562 1 98.75 57 ILE B O 1
ATOM 1675 N N . ARG B 1 58 ? 2.238 -5.445 2.932 1 98.44 58 ARG B N 1
ATOM 1676 C CA . ARG B 1 58 ? 3.01 -4.953 4.066 1 98.44 58 ARG B CA 1
ATOM 1677 C C . ARG B 1 58 ? 4.188 -5.879 4.367 1 98.44 58 ARG B C 1
ATOM 1679 O O . ARG B 1 58 ? 5.301 -5.41 4.609 1 98.44 58 ARG B O 1
ATOM 1686 N N . GLU B 1 59 ? 3.984 -7.152 4.352 1 97.94 59 GLU B N 1
ATOM 1687 C CA . GLU B 1 59 ? 5.055 -8.125 4.555 1 97.94 59 GLU B CA 1
ATOM 1688 C C . GLU B 1 59 ? 6.133 -7.988 3.484 1 97.94 59 GLU B C 1
ATOM 1690 O O . GLU B 1 59 ? 7.328 -7.984 3.797 1 97.94 59 GLU B O 1
ATOM 1695 N N . TYR B 1 60 ? 5.742 -7.902 2.271 1 98.19 60 TYR B N 1
ATOM 1696 C CA . TYR B 1 60 ? 6.629 -7.762 1.122 1 98.19 60 TYR B CA 1
ATOM 1697 C C . TYR B 1 60 ? 7.473 -6.5 1.235 1 98.19 60 TYR B C 1
ATOM 1699 O O . TYR B 1 60 ? 8.688 -6.535 1.023 1 98.19 60 TYR B O 1
ATOM 1707 N N . LEU B 1 61 ? 6.816 -5.406 1.606 1 98.19 61 LEU B N 1
ATOM 1708 C CA . LEU B 1 61 ? 7.5 -4.117 1.715 1 98.19 61 LEU B CA 1
ATOM 1709 C C . LEU B 1 61 ? 8.523 -4.141 2.842 1 98.19 61 LEU B C 1
ATOM 1711 O O . LEU B 1 61 ? 9.648 -3.652 2.676 1 98.19 61 LEU B O 1
ATOM 1715 N N . ALA B 1 62 ? 8.156 -4.75 3.934 1 96.69 62 ALA B N 1
ATOM 1716 C CA . ALA B 1 62 ? 9.062 -4.832 5.074 1 96.69 62 ALA B CA 1
ATOM 1717 C C . ALA B 1 62 ? 10.289 -5.668 4.73 1 96.69 62 ALA B C 1
ATOM 1719 O O . ALA B 1 62 ? 11.422 -5.266 5.016 1 96.69 62 ALA B O 1
ATOM 1720 N N . PHE B 1 63 ? 10.094 -6.699 4.047 1 96.5 63 PHE B N 1
ATOM 1721 C CA . PHE B 1 63 ? 11.164 -7.617 3.684 1 96.5 63 PHE B CA 1
ATOM 1722 C C . PHE B 1 63 ? 12.156 -6.938 2.746 1 96.5 63 PHE B C 1
ATOM 1724 O O . PHE B 1 63 ? 13.367 -7.137 2.871 1 96.5 63 PHE B O 1
ATOM 1731 N N . ASN B 1 64 ? 11.656 -6.168 1.838 1 96.62 64 ASN B N 1
ATOM 1732 C CA . ASN B 1 64 ? 12.492 -5.539 0.822 1 96.62 64 ASN B CA 1
ATOM 1733 C C . ASN B 1 64 ? 12.969 -4.156 1.259 1 96.62 64 ASN B C 1
ATOM 1735 O O . ASN B 1 64 ? 13.516 -3.402 0.457 1 96.62 64 ASN B O 1
ATOM 1739 N N . LYS B 1 65 ? 12.625 -3.705 2.42 1 95.62 65 LYS B N 1
ATOM 1740 C CA . LYS B 1 65 ? 13.086 -2.48 3.068 1 95.62 65 LYS B CA 1
ATOM 1741 C C . LYS B 1 65 ? 12.516 -1.245 2.379 1 95.62 65 LYS B C 1
ATOM 1743 O O . LYS B 1 65 ? 13.211 -0.236 2.229 1 95.62 65 LYS B O 1
ATOM 1748 N N . TYR B 1 66 ? 11.32 -1.412 1.854 1 95.56 66 TYR B N 1
ATOM 1749 C CA . TYR B 1 66 ? 10.57 -0.256 1.374 1 95.56 66 TYR B CA 1
ATOM 1750 C C . TYR B 1 66 ? 9.781 0.391 2.506 1 95.56 66 TYR B C 1
ATOM 1752 O O . TYR B 1 66 ? 8.555 0.437 2.465 1 95.56 66 TYR B O 1
ATOM 1760 N N . ARG B 1 67 ? 10.492 1.056 3.398 1 95 67 ARG B N 1
ATOM 1761 C CA . ARG B 1 67 ? 9.961 1.479 4.688 1 95 67 ARG B CA 1
ATOM 1762 C C . ARG B 1 67 ? 9.023 2.668 4.527 1 95 67 ARG B C 1
ATOM 1764 O O . ARG B 1 67 ? 8.016 2.775 5.234 1 95 67 ARG B O 1
ATOM 1771 N N . TYR B 1 68 ? 9.367 3.568 3.656 1 93.25 68 TYR B N 1
ATOM 1772 C CA . TYR B 1 68 ? 8.516 4.742 3.48 1 93.25 68 TYR B CA 1
ATOM 1773 C C . TYR B 1 68 ? 7.188 4.359 2.84 1 93.25 68 TYR B C 1
ATOM 1775 O O . TYR B 1 68 ? 6.129 4.832 3.262 1 93.25 68 TYR B O 1
ATOM 1783 N N . THR B 1 69 ? 7.258 3.457 1.827 1 96.88 69 THR B N 1
ATOM 1784 C CA . THR B 1 69 ? 6.027 2.963 1.217 1 96.88 69 THR B CA 1
ATOM 1785 C C . THR B 1 69 ? 5.16 2.254 2.25 1 96.88 69 THR B C 1
ATOM 1787 O O . THR B 1 69 ? 3.945 2.471 2.303 1 96.88 69 THR B O 1
ATOM 1790 N N . ALA B 1 70 ? 5.781 1.462 3.1 1 97.25 70 ALA B N 1
ATOM 1791 C CA . ALA B 1 70 ? 5.035 0.738 4.129 1 97.25 70 ALA B CA 1
ATOM 1792 C C . ALA B 1 70 ? 4.352 1.702 5.09 1 97.25 70 ALA B C 1
ATOM 1794 O O . ALA B 1 70 ? 3.195 1.493 5.473 1 97.25 70 ALA B O 1
ATOM 1795 N N . SER B 1 71 ? 5.031 2.756 5.457 1 95.19 71 SER B N 1
ATOM 1796 C CA . SER B 1 71 ? 4.492 3.758 6.371 1 95.19 71 SER B CA 1
ATOM 1797 C C . SER B 1 71 ? 3.291 4.473 5.762 1 95.19 71 SER B C 1
ATOM 1799 O O . SER B 1 71 ? 2.268 4.656 6.426 1 95.19 71 SER B O 1
ATOM 1801 N N . VAL B 1 72 ? 3.363 4.824 4.504 1 96.56 72 VAL B N 1
ATOM 1802 C CA . VAL B 1 72 ? 2.283 5.531 3.822 1 96.56 72 VAL B CA 1
ATOM 1803 C C . VAL B 1 72 ? 1.103 4.586 3.607 1 96.56 72 VAL B C 1
ATOM 1805 O O . VAL B 1 72 ? -0.053 4.977 3.795 1 96.56 72 VAL B O 1
ATOM 1808 N N . LEU B 1 73 ? 1.4 3.344 3.268 1 97.06 73 LEU B N 1
ATOM 1809 C CA . LEU B 1 73 ? 0.337 2.363 3.084 1 97.06 73 LEU B CA 1
ATOM 1810 C C . LEU B 1 73 ? -0.483 2.205 4.359 1 97.06 73 LEU B C 1
ATOM 1812 O O . LEU B 1 73 ? -1.716 2.225 4.316 1 97.06 73 LEU B O 1
ATOM 1816 N N . THR B 1 74 ? 0.182 2.057 5.477 1 96 74 THR B N 1
ATOM 1817 C CA . THR B 1 74 ? -0.501 1.872 6.754 1 96 74 THR B CA 1
ATOM 1818 C C . THR B 1 74 ? -1.386 3.074 7.07 1 96 74 THR B C 1
ATOM 1820 O O . THR B 1 74 ? -2.535 2.912 7.484 1 96 74 THR B O 1
ATOM 1823 N N . ALA B 1 75 ? -0.916 4.207 6.801 1 92.62 75 ALA B N 1
ATOM 1824 C CA . ALA B 1 75 ? -1.663 5.43 7.078 1 92.62 75 ALA B CA 1
ATOM 1825 C C . ALA B 1 75 ? -2.861 5.566 6.145 1 92.62 75 ALA B C 1
ATOM 1827 O O . ALA B 1 75 ? -3.967 5.895 6.582 1 92.62 75 ALA B O 1
ATOM 1828 N N . GLU B 1 76 ? -2.633 5.23 4.941 1 93.81 76 GLU B N 1
ATOM 1829 C CA . GLU B 1 76 ? -3.639 5.469 3.91 1 93.81 76 GLU B CA 1
ATOM 1830 C C . GLU B 1 76 ? -4.758 4.434 3.982 1 93.81 76 GLU B C 1
ATOM 1832 O O . GLU B 1 76 ? -5.906 4.727 3.645 1 93.81 76 GLU B O 1
ATOM 1837 N N . THR B 1 77 ? -4.449 3.299 4.387 1 93 77 THR B N 1
ATOM 1838 C CA . THR B 1 77 ? -5.426 2.215 4.383 1 93 77 THR B CA 1
ATOM 1839 C C . THR B 1 77 ? -6.105 2.1 5.746 1 93 77 THR B C 1
ATOM 1841 O O . THR B 1 77 ? -7.18 1.51 5.859 1 93 77 THR B O 1
ATOM 1844 N N . GLY B 1 78 ? -5.422 2.604 6.727 1 90.62 78 GLY B N 1
ATOM 1845 C CA . GLY B 1 78 ? -5.945 2.48 8.078 1 90.62 78 GLY B CA 1
ATOM 1846 C C . GLY B 1 78 ? -5.637 1.14 8.719 1 90.62 78 GLY B C 1
ATOM 1847 O O . GLY B 1 78 ? -6.309 0.727 9.664 1 90.62 78 GLY B O 1
ATOM 1848 N N . LEU B 1 79 ? -4.637 0.49 8.156 1 92.25 79 LEU B N 1
ATOM 1849 C CA . LEU B 1 79 ? -4.199 -0.768 8.75 1 92.25 79 LEU B CA 1
ATOM 1850 C C . LEU B 1 79 ? -3.709 -0.554 10.172 1 92.25 79 LEU B C 1
ATOM 1852 O O . LEU B 1 79 ? -3.156 0.5 10.492 1 92.25 79 LEU B O 1
ATOM 1856 N N . SER B 1 80 ? -4.027 -1.552 10.992 1 93 80 SER B N 1
ATOM 1857 C CA . SER B 1 80 ? -3.473 -1.533 12.344 1 93 80 SER B CA 1
ATOM 1858 C C . SER B 1 80 ? -1.947 -1.527 12.32 1 93 80 SER B C 1
ATOM 1860 O O . SER B 1 80 ? -1.335 -2.105 11.422 1 93 80 SER B O 1
ATOM 1862 N N . ASP B 1 81 ? -1.348 -0.917 13.336 1 91.94 81 ASP B N 1
ATOM 1863 C CA . ASP B 1 81 ? 0.109 -0.903 13.438 1 91.94 81 ASP B CA 1
ATOM 1864 C C . ASP B 1 81 ? 0.655 -2.307 13.688 1 91.94 81 ASP B C 1
ATOM 1866 O O . ASP B 1 81 ? 1.838 -2.568 13.461 1 91.94 81 ASP B O 1
ATOM 1870 N N . ILE B 1 82 ? -0.203 -3.082 14.125 1 94.62 82 ILE B N 1
ATOM 1871 C CA . ILE B 1 82 ? 0.176 -4.469 14.375 1 94.62 82 ILE B CA 1
ATOM 1872 C C . ILE B 1 82 ? -0.24 -5.344 13.195 1 94.62 82 ILE B C 1
ATOM 1874 O O . ILE B 1 82 ? -1.433 -5.52 12.938 1 94.62 82 ILE B O 1
ATOM 1878 N N . PRO B 1 83 ? 0.721 -5.848 12.531 1 95.62 83 PRO B N 1
ATOM 1879 C CA . PRO B 1 83 ? 0.369 -6.699 11.391 1 95.62 83 PRO B CA 1
ATOM 1880 C C . PRO B 1 83 ? -0.434 -7.934 11.805 1 95.62 83 PRO B C 1
ATOM 1882 O O . PRO B 1 83 ? -0.349 -8.375 12.953 1 95.62 83 PRO B O 1
ATOM 1885 N N . LEU B 1 84 ? -1.197 -8.453 10.852 1 95.44 84 LEU B N 1
ATOM 1886 C CA . LEU B 1 84 ? -1.848 -9.742 11.078 1 95.44 84 LEU B CA 1
ATOM 1887 C C . LEU B 1 84 ? -0.817 -10.852 11.219 1 95.44 84 LEU B C 1
ATOM 1889 O O . LEU B 1 84 ? 0.242 -10.805 10.586 1 95.44 84 LEU B O 1
ATOM 1893 N N . ASP B 1 85 ? -1.178 -11.766 11.961 1 94.25 85 ASP B N 1
ATOM 1894 C CA . ASP B 1 85 ? -0.298 -12.914 12.125 1 94.25 85 ASP B CA 1
ATOM 1895 C C . ASP B 1 85 ? -0.092 -13.641 10.797 1 94.25 85 ASP B C 1
ATOM 1897 O O . ASP B 1 85 ? -1.054 -13.898 10.07 1 94.25 85 ASP B O 1
ATOM 1901 N N . ARG B 1 86 ? 1.118 -13.977 10.641 1 93.12 86 ARG B N 1
ATOM 1902 C CA . ARG B 1 86 ? 1.44 -14.664 9.398 1 93.12 86 ARG B CA 1
ATOM 1903 C C . ARG B 1 86 ? 0.684 -15.984 9.297 1 93.12 86 ARG B C 1
ATOM 1905 O O . ARG B 1 86 ? 0.289 -16.391 8.203 1 93.12 86 ARG B O 1
ATOM 1912 N N . SER B 1 87 ? 0.568 -16.688 10.398 1 92.06 87 SER B N 1
ATOM 1913 C CA . SER B 1 87 ? -0.167 -17.953 10.422 1 92.06 87 SER B CA 1
ATOM 1914 C C . SER B 1 87 ? -1.605 -17.75 9.953 1 92.06 87 SER B C 1
ATOM 1916 O O . SER B 1 87 ? -2.16 -18.625 9.273 1 92.06 87 SER B O 1
ATOM 1918 N N . PHE B 1 88 ? -2.182 -16.719 10.344 1 93.88 88 PHE B N 1
ATOM 1919 C CA . PHE B 1 88 ? -3.531 -16.406 9.891 1 93.88 88 PHE B CA 1
ATOM 1920 C C . PHE B 1 88 ? -3.57 -16.266 8.375 1 93.88 88 PHE B C 1
ATOM 1922 O O . PHE B 1 88 ? -4.461 -16.797 7.719 1 93.88 88 PHE B O 1
ATOM 1929 N N . LEU B 1 89 ? -2.641 -15.508 7.895 1 94.5 89 LEU B N 1
ATOM 1930 C CA . LEU B 1 89 ? -2.592 -15.273 6.453 1 94.5 89 LEU B CA 1
ATOM 1931 C C . LEU B 1 89 ? -2.424 -16.578 5.695 1 94.5 89 LEU B C 1
ATOM 1933 O O . LEU B 1 89 ? -3.129 -16.828 4.719 1 94.5 89 LEU B O 1
ATOM 1937 N N . THR B 1 90 ? -1.533 -17.422 6.133 1 93.56 90 THR B N 1
ATOM 1938 C CA . THR B 1 90 ? -1.252 -18.688 5.449 1 93.56 90 THR B CA 1
ATOM 1939 C C . THR B 1 90 ? -2.445 -19.625 5.543 1 93.56 90 THR B C 1
ATOM 1941 O O . THR B 1 90 ? -2.713 -20.391 4.617 1 93.56 90 THR B O 1
ATOM 1944 N N . LYS B 1 91 ? -3.092 -19.609 6.648 1 91.56 91 LYS B N 1
ATOM 1945 C CA . LYS B 1 91 ? -4.285 -20.438 6.816 1 91.56 91 LYS B CA 1
ATOM 1946 C C . LYS B 1 91 ? -5.406 -19.984 5.891 1 91.56 91 LYS B C 1
ATOM 1948 O O . LYS B 1 91 ? -6.043 -20.797 5.223 1 91.56 91 LYS B O 1
ATOM 1953 N N . GLU B 1 92 ? -5.633 -18.688 5.887 1 92.44 92 GLU B N 1
ATOM 1954 C CA . GLU B 1 92 ? -6.695 -18.141 5.051 1 92.44 92 GLU B CA 1
ATOM 1955 C C . GLU B 1 92 ? -6.445 -18.422 3.576 1 92.44 92 GLU B C 1
ATOM 1957 O O . GLU B 1 92 ? -7.383 -18.703 2.824 1 92.44 92 GLU B O 1
ATOM 1962 N N . LEU B 1 93 ? -5.199 -18.406 3.195 1 92.56 93 LEU B N 1
ATOM 1963 C CA . LEU B 1 93 ? -4.848 -18.531 1.785 1 92.56 93 LEU B CA 1
ATOM 1964 C C . LEU B 1 93 ? -4.496 -19.984 1.441 1 92.56 93 LEU B C 1
ATOM 1966 O O . LEU B 1 93 ? -4.223 -20.297 0.281 1 92.56 93 LEU B O 1
ATOM 1970 N N . ASN B 1 94 ? -4.469 -20.797 2.398 1 88 94 ASN B N 1
ATOM 1971 C CA . ASN B 1 94 ? -4.156 -22.219 2.205 1 88 94 ASN B CA 1
ATOM 1972 C C . ASN B 1 94 ? -2.783 -22.406 1.567 1 88 94 ASN B C 1
ATOM 1974 O O . ASN B 1 94 ? -2.635 -23.172 0.616 1 88 94 ASN B O 1
ATOM 1978 N N . VAL B 1 95 ? -1.911 -21.594 1.916 1 86.62 95 VAL B N 1
ATOM 1979 C CA . VAL B 1 95 ? -0.541 -21.719 1.427 1 86.62 95 VAL B CA 1
ATOM 1980 C C . VAL B 1 95 ? 0.304 -22.484 2.434 1 86.62 95 VAL B C 1
ATOM 1982 O O . VAL B 1 95 ? 0.161 -22.312 3.645 1 86.62 95 VAL B O 1
ATOM 1985 N N . VAL B 1 96 ? 1.01 -23.406 1.85 1 76.88 96 VAL B N 1
ATOM 1986 C CA . VAL B 1 96 ? 1.88 -24.219 2.701 1 76.88 96 VAL B CA 1
ATOM 1987 C C . VAL B 1 96 ? 3.047 -23.359 3.195 1 76.88 96 VAL B C 1
ATOM 19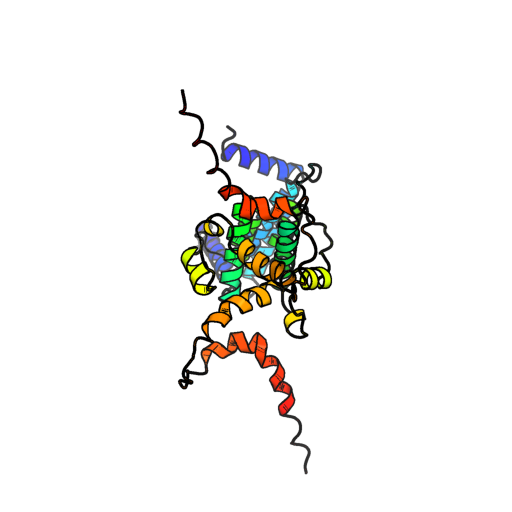89 O O . VAL B 1 96 ? 3.656 -22.625 2.42 1 76.88 96 VAL B O 1
ATOM 1992 N N . ASP B 1 97 ? 3.084 -23.359 4.402 1 74.75 97 ASP B N 1
ATOM 1993 C CA . ASP B 1 97 ? 4.152 -22.578 5.012 1 74.75 97 ASP B CA 1
ATOM 1994 C C . ASP B 1 97 ? 5.324 -23.469 5.414 1 74.75 97 ASP B C 1
ATOM 1996 O O . ASP B 1 97 ? 5.535 -23.734 6.602 1 74.75 97 ASP B O 1
ATOM 2000 N N . ASP B 1 98 ? 6.02 -23.891 4.395 1 76.94 98 ASP B N 1
ATOM 2001 C CA . ASP B 1 98 ? 7.203 -24.672 4.711 1 76.94 98 ASP B CA 1
ATOM 2002 C C . ASP B 1 98 ? 8.359 -23.781 5.164 1 76.94 98 ASP B C 1
ATOM 2004 O O . ASP B 1 98 ? 8.234 -22.562 5.172 1 76.94 98 ASP B O 1
ATOM 2008 N N . MET B 1 99 ? 9.445 -24.406 5.703 1 72.19 99 MET B N 1
ATOM 2009 C CA . MET B 1 99 ? 10.57 -23.688 6.293 1 72.19 99 MET B CA 1
ATOM 2010 C C . MET B 1 99 ? 11.148 -22.688 5.297 1 72.19 99 MET B C 1
ATOM 2012 O O . MET B 1 99 ? 11.508 -21.562 5.672 1 72.19 99 MET B O 1
ATOM 2016 N N . ASN B 1 100 ? 11.188 -23.078 4.059 1 74.31 100 ASN B N 1
ATOM 2017 C CA . ASN B 1 100 ? 11.758 -22.203 3.045 1 74.31 100 ASN B CA 1
ATOM 2018 C C . ASN B 1 100 ? 10.82 -21.031 2.727 1 74.31 100 ASN B C 1
ATOM 2020 O O . 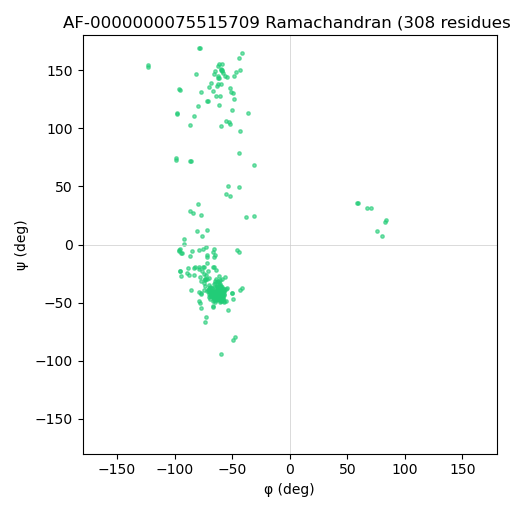ASN B 1 100 ? 11.266 -19.922 2.48 1 74.31 100 ASN B O 1
ATOM 2024 N N . SER B 1 101 ? 9.609 -21.328 2.883 1 80.06 101 SER B N 1
ATOM 2025 C CA . SER B 1 101 ? 8.602 -20.328 2.561 1 80.06 101 SER B CA 1
ATOM 2026 C C . SER B 1 101 ? 8.406 -19.359 3.715 1 80.06 101 SER B C 1
ATOM 2028 O O . SER B 1 101 ? 7.965 -18.219 3.51 1 80.06 101 SER B O 1
ATOM 2030 N N . GLN B 1 102 ? 8.805 -19.766 4.859 1 84.69 102 GLN B N 1
ATOM 2031 C CA . GLN B 1 102 ? 8.562 -18.953 6.047 1 84.69 102 GLN B CA 1
ATOM 2032 C C . GLN B 1 102 ? 9.5 -17.75 6.094 1 84.69 102 GLN B C 1
ATOM 2034 O O . GLN B 1 102 ? 9.195 -16.75 6.734 1 84.69 102 GLN B O 1
ATOM 2039 N N . SER B 1 103 ? 10.555 -17.797 5.387 1 88.12 103 SER B N 1
ATOM 2040 C CA . SER B 1 103 ? 11.57 -16.75 5.477 1 88.12 103 SER B CA 1
ATOM 2041 C C . SER B 1 103 ? 11.352 -15.688 4.41 1 88.12 103 SER B C 1
ATOM 2043 O O . SER B 1 103 ? 12.055 -14.68 4.383 1 88.12 103 SER B O 1
ATOM 2045 N N . VAL B 1 104 ? 10.469 -15.977 3.596 1 92.44 104 VAL B N 1
ATOM 2046 C CA . VAL B 1 104 ? 10.227 -15.031 2.512 1 92.44 104 VAL B CA 1
ATOM 2047 C C . VAL B 1 104 ? 8.766 -14.594 2.518 1 92.44 104 VAL B C 1
ATOM 2049 O O . VAL B 1 104 ? 7.898 -15.32 3.01 1 92.44 104 VAL B O 1
ATOM 2052 N N . PRO B 1 105 ? 8.539 -13.359 2.002 1 95.75 105 PRO B N 1
ATOM 2053 C CA . PRO B 1 105 ? 7.148 -12.906 1.934 1 95.75 105 PRO B CA 1
ATOM 2054 C C . PRO B 1 105 ? 6.246 -13.883 1.182 1 95.75 105 PRO B C 1
ATOM 2056 O O . PRO B 1 105 ? 6.664 -14.469 0.177 1 95.75 105 PRO B O 1
ATOM 2059 N N . ILE B 1 106 ? 5.043 -13.961 1.68 1 95.88 106 ILE B N 1
ATOM 2060 C CA . ILE B 1 106 ? 4.062 -14.867 1.101 1 95.88 106 ILE B CA 1
ATOM 2061 C C . ILE B 1 106 ? 3.836 -14.516 -0.368 1 95.88 106 ILE B C 1
ATOM 2063 O O . ILE B 1 106 ? 3.643 -15.406 -1.202 1 95.88 106 ILE B O 1
ATOM 2067 N N . LEU B 1 107 ? 3.982 -13.289 -0.722 1 96.25 107 LEU B N 1
ATOM 2068 C CA . LEU B 1 107 ? 3.742 -12.828 -2.086 1 96.25 107 LEU B CA 1
ATOM 2069 C C . LEU B 1 107 ? 4.699 -13.5 -3.062 1 96.25 107 LEU B C 1
ATOM 2071 O O . LEU B 1 107 ? 4.34 -13.758 -4.215 1 96.25 107 LEU B O 1
ATOM 2075 N N . TYR B 1 108 ? 5.91 -13.797 -2.545 1 95.38 108 TYR B N 1
ATOM 2076 C CA . TYR B 1 108 ? 6.844 -14.5 -3.42 1 95.38 108 TYR B CA 1
ATOM 2077 C C . TYR B 1 108 ? 6.34 -15.898 -3.738 1 95.38 108 TYR B C 1
ATOM 2079 O O . TYR B 1 108 ? 6.457 -16.359 -4.875 1 95.38 108 TYR B O 1
ATOM 2087 N N . GLY B 1 109 ? 5.871 -16.578 -2.699 1 92.5 109 GLY B N 1
ATOM 2088 C CA . GLY B 1 109 ? 5.309 -17.906 -2.916 1 92.5 109 GLY B CA 1
ATOM 2089 C C . GLY B 1 109 ? 4.117 -17.906 -3.855 1 92.5 109 GLY B C 1
ATOM 2090 O O . GLY B 1 109 ? 4.012 -18.766 -4.73 1 92.5 109 GLY B O 1
ATOM 2091 N N . ILE B 1 110 ? 3.27 -16.984 -3.68 1 92.69 110 ILE B N 1
ATOM 2092 C CA . ILE B 1 110 ? 2.084 -16.828 -4.516 1 92.69 110 ILE B CA 1
ATOM 2093 C C . ILE B 1 110 ? 2.502 -16.594 -5.969 1 92.69 110 ILE B C 1
ATOM 2095 O O . ILE B 1 110 ? 1.988 -17.25 -6.879 1 92.69 110 ILE B O 1
ATOM 2099 N N . LEU B 1 111 ? 3.428 -15.734 -6.148 1 93.06 111 LEU B N 1
ATOM 2100 C CA . LEU B 1 111 ? 3.906 -15.422 -7.492 1 93.06 111 LEU B CA 1
ATOM 2101 C C . LEU B 1 111 ? 4.555 -16.641 -8.133 1 93.06 111 LEU B C 1
ATOM 2103 O O . LEU B 1 111 ? 4.336 -16.906 -9.32 1 93.06 111 LEU B O 1
ATOM 2107 N N . SER B 1 112 ? 5.363 -17.344 -7.406 1 90.12 112 SER B N 1
ATOM 2108 C CA . SER B 1 112 ? 6.094 -18.5 -7.91 1 90.12 112 SER B CA 1
ATOM 2109 C C . SER B 1 112 ? 5.141 -19.578 -8.43 1 90.12 112 SER B C 1
ATOM 2111 O O . SER B 1 112 ? 5.457 -20.281 -9.391 1 90.12 112 SER B O 1
ATOM 2113 N N . HIS B 1 113 ? 4.043 -19.703 -7.785 1 87.62 113 HIS B N 1
ATOM 2114 C CA . HIS B 1 113 ? 3.023 -20.641 -8.227 1 87.62 113 HIS B CA 1
ATOM 2115 C C . HIS B 1 113 ? 2.576 -20.344 -9.656 1 87.62 113 HIS B C 1
ATOM 2117 O O . HIS B 1 113 ? 2.35 -21.266 -10.438 1 87.62 113 HIS B O 1
ATOM 2123 N N . PHE B 1 114 ? 2.473 -19.188 -10.008 1 89.06 114 PHE B N 1
ATOM 2124 C CA . PHE B 1 114 ? 1.963 -18.781 -11.305 1 89.06 114 PHE B CA 1
ATOM 2125 C C . PHE B 1 114 ? 3.092 -18.688 -12.328 1 89.06 114 PHE B C 1
ATOM 2127 O O . PHE B 1 114 ? 2.854 -18.766 -13.531 1 89.06 114 PHE B O 1
ATOM 2134 N N . LEU B 1 115 ? 4.281 -18.484 -11.883 1 87.12 115 LEU B N 1
ATOM 2135 C CA . LEU B 1 115 ? 5.422 -18.438 -12.789 1 87.12 115 LEU B CA 1
ATOM 2136 C C . LEU B 1 115 ? 5.836 -19.828 -13.234 1 87.12 115 LEU B C 1
ATOM 2138 O O . LEU B 1 115 ? 6.328 -20.016 -14.344 1 87.12 115 LEU B O 1
ATOM 2142 N N . LYS B 1 116 ? 5.891 -20.797 -12.398 1 75.75 116 LYS B N 1
ATOM 2143 C CA . LYS B 1 116 ? 6.281 -22.172 -12.68 1 75.75 116 LYS B CA 1
ATOM 2144 C C . LYS B 1 116 ? 5.25 -22.859 -13.57 1 75.75 116 LYS B C 1
ATOM 2146 O O . LYS B 1 116 ? 5.598 -23.734 -14.367 1 75.75 116 LYS B O 1
ATOM 2151 N N . GLU B 1 117 ? 4.012 -22.766 -13.406 1 63.59 117 GLU B N 1
ATOM 2152 C CA . GLU B 1 117 ? 3.055 -23.484 -14.234 1 63.59 117 GLU B CA 1
ATOM 2153 C C . GLU B 1 117 ? 3.439 -23.406 -15.711 1 63.59 117 GLU B C 1
ATOM 2155 O O . GLU B 1 117 ? 2.842 -24.094 -16.547 1 63.59 117 GLU B O 1
ATOM 2160 N N . HIS B 1 118 ? 4.422 -22.688 -16.219 1 52.44 118 HIS B N 1
ATOM 2161 C CA . HIS B 1 118 ? 4.926 -22.859 -17.578 1 52.44 118 HIS B CA 1
ATOM 2162 C C . HIS B 1 118 ? 5.598 -24.219 -17.75 1 52.44 118 HIS B C 1
ATOM 2164 O O . HIS B 1 118 ? 5.652 -24.734 -18.859 1 52.44 118 HIS B O 1
ATOM 2170 N N . GLU B 1 119 ? 6.613 -24.516 -16.828 1 45.69 119 GLU B N 1
ATOM 2171 C CA . GLU B 1 119 ? 7.531 -25.562 -17.25 1 45.69 119 GLU B CA 1
ATOM 2172 C C . GLU B 1 119 ? 6.797 -26.891 -17.453 1 45.69 119 GLU B C 1
ATOM 2174 O O . GLU B 1 119 ? 7.324 -27.812 -18.078 1 45.69 119 GLU B O 1
ATOM 2179 N N . GLU B 1 120 ? 5.789 -27.062 -16.812 1 41.56 120 GLU B N 1
ATOM 2180 C CA . GLU B 1 120 ? 5.258 -28.406 -17.016 1 41.56 120 GLU B CA 1
ATOM 2181 C C . GLU B 1 120 ? 4.348 -28.438 -18.25 1 41.56 120 GLU B C 1
ATOM 2183 O O . GLU B 1 120 ? 3.131 -28.281 -18.125 1 41.56 120 GLU B O 1
ATOM 2188 N N . GLY B 1 121 ? 4.465 -27.625 -19.344 1 35.31 121 GLY B N 1
ATOM 2189 C CA . GLY B 1 121 ? 3.93 -28.297 -20.531 1 35.31 121 GLY B CA 1
ATOM 2190 C C . GLY B 1 121 ? 4.316 -29.766 -20.609 1 35.31 121 GLY B C 1
ATOM 2191 O O . GLY B 1 121 ? 5.191 -30.219 -19.859 1 35.31 121 GLY B O 1
ATOM 2192 N N . PRO B 1 122 ? 3.602 -30.672 -21.531 1 33.66 122 PRO B N 1
ATOM 2193 C CA . PRO B 1 122 ? 4.246 -31.969 -21.719 1 33.66 122 PRO B CA 1
ATOM 2194 C C . PRO B 1 122 ? 5.758 -31.859 -21.922 1 33.66 122 PRO B C 1
ATOM 2196 O O . PRO B 1 122 ? 6.207 -31.172 -22.844 1 33.66 122 PRO B O 1
ATOM 2199 N N . CYS B 1 123 ? 6.551 -31.688 -21.047 1 30.92 123 CYS B N 1
ATOM 2200 C CA . CYS B 1 123 ? 8 -31.828 -21.062 1 30.92 123 CYS B CA 1
ATOM 2201 C C . CYS B 1 123 ? 8.43 -32.906 -22.031 1 30.92 123 CYS B C 1
ATOM 2203 O O . CYS B 1 123 ? 8.188 -34.094 -21.797 1 30.92 123 CYS B O 1
ATOM 2205 N N . GLN B 1 124 ? 8.273 -32.719 -23.297 1 28.06 124 GLN B N 1
ATOM 2206 C CA . GLN B 1 124 ? 9.352 -33.375 -24.031 1 28.06 124 GLN B CA 1
ATOM 2207 C C . GLN B 1 124 ? 10.711 -33 -23.453 1 28.06 124 GLN B C 1
ATOM 2209 O O . GLN B 1 124 ? 10.961 -31.828 -23.125 1 28.06 124 GLN B O 1
ATOM 2214 N N . ARG B 1 125 ? 11.594 -33.875 -22.859 1 26 125 ARG B N 1
ATOM 2215 C CA . ARG B 1 125 ? 12.914 -34.062 -22.281 1 26 125 ARG B CA 1
ATOM 2216 C C . ARG B 1 125 ? 13.969 -33.281 -23.047 1 26 125 ARG B C 1
ATOM 2218 O O . ARG B 1 125 ? 14.734 -33.844 -23.828 1 26 125 ARG B O 1
ATOM 2225 N N . VAL B 1 126 ? 13.664 -32.219 -23.766 1 27.23 126 VAL B N 1
ATOM 2226 C CA . VAL B 1 126 ? 14.938 -31.844 -24.375 1 27.23 126 VAL B CA 1
ATOM 2227 C C . VAL B 1 126 ? 15.945 -31.469 -23.297 1 27.23 126 VAL B C 1
ATOM 2229 O O . VAL B 1 126 ? 15.555 -31.125 -22.172 1 27.23 126 VAL B O 1
ATOM 2232 N N . GLU B 1 127 ? 17.375 -31.641 -23.641 1 24.52 127 GLU B N 1
ATOM 2233 C CA . GLU B 1 127 ? 18.688 -31.5 -23 1 24.52 127 GLU B CA 1
ATOM 2234 C C . GLU B 1 127 ? 18.812 -30.156 -22.297 1 24.52 127 GLU B C 1
ATOM 2236 O O . GLU B 1 127 ? 18.297 -29.156 -22.766 1 24.52 127 GLU B O 1
ATOM 2241 N N . ASN B 1 128 ? 19.25 -30.188 -21.031 1 25.5 128 ASN B N 1
ATOM 2242 C CA . ASN B 1 128 ? 19.484 -29.484 -19.766 1 25.5 128 ASN B CA 1
ATOM 2243 C C . ASN B 1 128 ? 20.344 -28.234 -19.969 1 25.5 128 ASN B C 1
ATOM 2245 O O . ASN B 1 128 ? 21.578 -28.328 -20.016 1 25.5 128 ASN B O 1
ATOM 2249 N N . VAL B 1 129 ? 20.094 -27.453 -20.969 1 23.62 129 VAL B N 1
ATOM 2250 C CA . VAL B 1 129 ? 21.094 -26.391 -20.938 1 23.62 129 VAL B CA 1
ATOM 2251 C C . VAL B 1 129 ? 21 -25.625 -19.625 1 23.62 129 VAL B C 1
ATOM 2253 O O . VAL B 1 129 ? 19.922 -25.125 -19.281 1 23.62 129 VAL B O 1
ATOM 2256 N N . SER B 1 130 ? 21.938 -25.875 -18.594 1 22.81 130 SER B N 1
ATOM 2257 C CA . SER B 1 130 ? 22.312 -25.719 -17.188 1 22.81 130 SER B CA 1
ATOM 2258 C C . SER B 1 130 ? 22.281 -24.25 -16.766 1 22.81 130 SER B C 1
ATOM 2260 O O . SER B 1 130 ? 21.922 -23.938 -15.633 1 22.81 130 SER B O 1
ATOM 2262 N N . ALA B 1 131 ? 23 -23.312 -17.406 1 25.19 131 ALA B N 1
ATOM 2263 C CA . ALA B 1 131 ? 23.75 -22.375 -16.578 1 25.19 131 ALA B CA 1
ATOM 2264 C C . ALA B 1 131 ? 22.812 -21.375 -15.914 1 25.19 131 ALA B C 1
ATOM 2266 O O . ALA B 1 131 ? 23 -21.016 -14.75 1 25.19 131 ALA B O 1
ATOM 2267 N N . GLU B 1 132 ? 22.25 -20.578 -16.766 1 25.95 132 GLU B N 1
ATOM 2268 C CA . GLU B 1 132 ? 21.953 -19.219 -16.328 1 25.95 132 GLU B CA 1
ATOM 2269 C C . GLU B 1 132 ? 20.672 -19.188 -15.477 1 25.95 132 GLU B C 1
ATOM 2271 O O . GLU B 1 132 ? 20.266 -18.125 -15.008 1 25.95 132 GLU B O 1
ATOM 2276 N N . LYS B 1 133 ? 19.828 -20.141 -15.562 1 31 133 LYS B N 1
ATOM 2277 C CA . LYS B 1 133 ? 18.578 -20.188 -14.82 1 31 133 LYS B CA 1
ATOM 2278 C C . LYS B 1 133 ? 18.828 -20.297 -13.32 1 31 133 LYS B C 1
ATOM 2280 O O . LYS B 1 133 ? 17.906 -20.562 -12.547 1 31 133 LYS B O 1
ATOM 2285 N N . GLN B 1 134 ? 20.125 -20.516 -12.922 1 28.2 134 GLN B N 1
ATOM 2286 C CA . GLN B 1 134 ? 20.578 -20.891 -11.586 1 28.2 134 GLN B CA 1
ATOM 2287 C C . GLN B 1 134 ? 20.188 -19.828 -10.555 1 28.2 134 GLN B C 1
ATOM 2289 O O . GLN B 1 134 ? 20.172 -20.109 -9.352 1 28.2 134 GLN B O 1
ATOM 2294 N N . THR B 1 135 ? 20.281 -18.562 -11.016 1 34.12 135 THR B N 1
ATOM 2295 C CA . THR B 1 135 ? 20.312 -17.625 -9.891 1 34.12 135 THR B CA 1
ATOM 2296 C C . THR B 1 135 ? 18.969 -17.578 -9.188 1 34.12 135 THR B C 1
ATOM 2298 O O . THR B 1 135 ? 18.891 -17.391 -7.973 1 34.12 135 THR B O 1
ATOM 2301 N N . PHE B 1 136 ? 17.938 -17.594 -10.055 1 35.38 136 PHE B N 1
ATOM 2302 C CA . PHE B 1 136 ? 16.656 -17.406 -9.391 1 35.38 136 PHE B CA 1
ATOM 2303 C C . PHE B 1 136 ? 16.312 -18.609 -8.516 1 35.38 136 PHE B C 1
ATOM 2305 O O . PHE B 1 136 ? 15.734 -18.453 -7.438 1 35.38 136 PHE B O 1
ATOM 2312 N N . ARG B 1 137 ? 16.531 -19.828 -9.016 1 36.72 137 ARG B N 1
ATOM 2313 C CA . ARG B 1 137 ? 16.406 -21.078 -8.289 1 36.72 137 ARG B CA 1
ATOM 2314 C C . ARG B 1 137 ? 17.359 -21.141 -7.105 1 36.72 137 ARG B C 1
ATOM 2316 O O . ARG B 1 137 ? 17.141 -21.891 -6.152 1 36.72 137 ARG B O 1
ATOM 2323 N N . ASN B 1 138 ? 18.484 -20.531 -7.352 1 36.09 138 ASN B N 1
ATOM 2324 C CA . ASN B 1 138 ? 19.5 -20.562 -6.305 1 36.09 138 ASN B CA 1
ATOM 2325 C C . ASN B 1 138 ? 19.016 -19.906 -5.023 1 36.09 138 ASN B C 1
ATOM 2327 O O . ASN B 1 138 ? 19.328 -20.359 -3.922 1 36.09 138 ASN B O 1
ATOM 2331 N N . ILE B 1 139 ? 18.469 -18.875 -5.191 1 37.59 139 ILE B N 1
ATOM 2332 C CA . ILE B 1 139 ? 17.938 -18.297 -3.955 1 37.59 139 ILE B CA 1
ATOM 2333 C C . ILE B 1 139 ? 16.875 -19.219 -3.361 1 37.59 139 ILE B C 1
ATOM 2335 O O . ILE B 1 139 ? 16.812 -19.391 -2.143 1 37.59 139 ILE B O 1
ATOM 2339 N N . LEU B 1 140 ? 16.078 -19.859 -4.199 1 35.84 140 LEU B N 1
ATOM 2340 C CA . LEU B 1 140 ? 15.156 -20.859 -3.672 1 35.84 140 LEU B CA 1
ATOM 2341 C C . LEU B 1 140 ? 15.883 -22.172 -3.383 1 35.84 140 LEU B C 1
ATOM 2343 O O . LEU B 1 140 ? 15.57 -22.859 -2.408 1 35.84 140 LEU B O 1
ATOM 2347 N N . ARG B 1 141 ? 16.781 -22.797 -4.359 1 32.97 141 ARG B N 1
ATOM 2348 C CA . ARG B 1 141 ? 17.469 -24.078 -4.238 1 32.97 141 ARG B CA 1
ATOM 2349 C C . ARG B 1 141 ? 18.703 -23.953 -3.35 1 32.97 141 ARG B C 1
ATOM 2351 O O . ARG B 1 141 ? 19.266 -24.953 -2.906 1 32.97 141 ARG B O 1
ATOM 2358 N N . GLY B 1 142 ? 19.406 -22.906 -3.51 1 32.53 142 GLY B N 1
ATOM 2359 C CA . GLY B 1 142 ? 20.781 -22.906 -3.066 1 32.53 142 GLY B CA 1
ATOM 2360 C C . GLY B 1 142 ? 20.938 -23.25 -1.599 1 32.53 142 GLY B C 1
ATOM 2361 O O . GLY B 1 142 ? 22.062 -23.406 -1.104 1 32.53 142 GLY B O 1
ATOM 2362 N N . ARG B 1 143 ? 20.047 -23.016 -0.783 1 31.7 143 ARG B N 1
ATOM 2363 C CA . ARG B 1 143 ? 20.688 -23.25 0.507 1 31.7 143 ARG B CA 1
ATOM 2364 C C . ARG B 1 143 ? 20.922 -24.734 0.734 1 31.7 143 ARG B C 1
ATOM 2366 O O . ARG B 1 143 ? 21.375 -25.141 1.812 1 31.7 143 ARG B O 1
ATOM 2373 N N . ASN B 1 144 ? 20.344 -25.594 -0.116 1 26.89 144 ASN B N 1
ATOM 2374 C CA . ASN B 1 144 ? 20.484 -26.922 0.465 1 26.89 144 ASN B CA 1
ATOM 2375 C C . ASN B 1 144 ? 21.891 -27.5 0.239 1 26.89 144 ASN B C 1
ATOM 2377 O O . ASN B 1 144 ? 22.156 -28.641 0.588 1 26.89 144 ASN B O 1
ATOM 2381 N N . THR B 1 145 ? 22.688 -27.031 -0.706 1 26.05 145 THR B N 1
ATOM 2382 C CA . THR B 1 145 ? 23.766 -27.938 -1.063 1 26.05 145 THR B CA 1
ATOM 2383 C C . THR B 1 145 ? 24.844 -27.938 0.009 1 26.05 145 THR B C 1
ATOM 2385 O O . THR B 1 145 ? 25.922 -28.5 -0.19 1 26.05 145 THR B O 1
ATOM 2388 N N . LYS B 1 146 ? 24.859 -27.188 1.053 1 28.67 146 LYS B N 1
ATOM 2389 C CA . LYS B 1 146 ? 26.156 -27.25 1.727 1 28.67 146 LYS B CA 1
ATOM 2390 C C . LYS B 1 146 ? 26.438 -28.641 2.252 1 28.67 146 LYS B C 1
ATOM 2392 O O . LYS B 1 146 ? 27.453 -28.875 2.906 1 28.67 146 LYS B O 1
ATOM 2397 N N . ALA B 1 147 ? 25.438 -29.516 2.475 1 28.84 147 ALA B N 1
ATOM 2398 C CA . ALA B 1 147 ? 25.875 -30.562 3.4 1 28.84 147 ALA B CA 1
ATOM 2399 C C . ALA B 1 147 ? 26.781 -31.578 2.699 1 28.84 147 ALA B C 1
ATOM 2401 O O . ALA B 1 147 ? 27.047 -32.656 3.24 1 28.84 147 ALA B O 1
ATOM 2402 N N . SER B 1 148 ? 27.156 -31.312 1.454 1 21.27 148 SER B N 1
ATOM 2403 C CA . SER B 1 148 ? 27.75 -32.531 0.922 1 21.27 148 SER B CA 1
ATOM 2404 C C . SER B 1 148 ? 28.953 -32.969 1.751 1 21.27 148 SER B C 1
ATOM 2406 O O . SER B 1 148 ? 29.031 -34.125 2.174 1 21.27 148 SER B O 1
ATOM 2408 N N . CYS B 1 149 ? 30.203 -32.594 1.393 1 24.17 149 CYS B N 1
ATOM 2409 C CA . CYS B 1 149 ? 31.344 -33.469 1.092 1 24.17 149 CYS B CA 1
ATOM 2410 C C . CYS B 1 149 ? 32.219 -33.656 2.316 1 24.17 149 CYS B C 1
ATOM 2412 O O . CYS B 1 149 ? 33.312 -34.25 2.223 1 24.17 149 CYS B O 1
ATOM 2414 N N . LEU B 1 150 ? 31.938 -32.969 3.508 1 26.97 150 LEU B N 1
ATOM 2415 C CA . LEU B 1 150 ? 33.156 -32.938 4.309 1 26.97 150 LEU B CA 1
ATOM 2416 C C . LEU B 1 150 ? 33.469 -34.312 4.879 1 26.97 150 LEU B C 1
ATOM 2418 O O . LEU B 1 150 ? 34.25 -34.438 5.816 1 26.97 150 LEU B O 1
ATOM 2422 N N . HIS B 1 151 ? 32.781 -35.406 4.375 1 24.09 151 HIS B N 1
ATOM 2423 C CA . HIS B 1 151 ? 33.094 -36.625 5.141 1 24.09 151 HIS B CA 1
ATOM 2424 C C . HIS B 1 151 ? 34.562 -37 4.984 1 24.09 151 HIS B C 1
ATOM 2426 O O . HIS B 1 151 ? 35.094 -37.812 5.746 1 24.09 151 HIS B O 1
ATOM 2432 N N . GLN B 1 152 ? 35.156 -36.688 3.789 1 21.5 152 GLN B N 1
ATOM 2433 C CA . GLN B 1 152 ? 36.188 -37.688 3.461 1 21.5 152 GLN B CA 1
ATOM 2434 C C . GLN B 1 152 ? 37.375 -37.562 4.379 1 21.5 152 GLN B C 1
ATOM 2436 O O . GLN B 1 152 ? 38.219 -38.5 4.445 1 21.5 152 GLN B O 1
ATOM 2441 N N . ILE B 1 153 ? 37.719 -36.406 4.93 1 23.8 153 ILE B N 1
ATOM 2442 C CA . ILE B 1 153 ? 39.188 -36.312 5.023 1 23.8 153 ILE B CA 1
ATOM 2443 C C . ILE B 1 153 ? 39.688 -37.125 6.227 1 23.8 153 ILE B C 1
ATOM 2445 O O . ILE B 1 153 ? 40.875 -37.062 6.555 1 23.8 153 ILE B O 1
ATOM 2449 N N . LYS B 1 154 ? 38.875 -37.75 7.125 1 22.73 154 LYS B N 1
ATOM 2450 C CA . LYS B 1 154 ? 39.656 -38.125 8.289 1 22.73 154 LYS B CA 1
ATOM 2451 C C . LYS B 1 154 ? 40.5 -39.375 7.992 1 22.73 154 LYS B C 1
ATOM 2453 O O . LYS B 1 154 ? 40.438 -40.375 8.727 1 22.73 154 LYS B O 1
ATOM 2458 N N . GLY B 1 155 ? 40.875 -39.688 6.684 1 19.22 155 GLY B N 1
ATOM 2459 C CA . GLY B 1 155 ? 41.75 -40.875 6.605 1 19.22 155 GLY B CA 1
ATOM 2460 C C . GLY B 1 155 ? 42.906 -40.812 7.566 1 19.22 155 GLY B C 1
ATOM 2461 O O . GLY B 1 155 ? 43.156 -41.781 8.305 1 19.22 155 GLY B O 1
ATOM 2462 N N . GLN B 1 156 ? 44 -40.156 7.301 1 19.92 156 GLN B N 1
ATOM 2463 C CA . GLN B 1 156 ? 45.25 -40.656 7.871 1 19.92 156 GLN B CA 1
ATOM 2464 C C . GLN B 1 156 ? 45.312 -40.406 9.375 1 19.92 156 GLN B C 1
ATOM 2466 O O . GLN B 1 156 ? 44.875 -39.375 9.859 1 19.92 156 GLN B O 1
#

Foldseek 3Di:
DQPPVNVVVVVVVVCVVVVVVVVVVLQVVLVVCVVPQDQVDDADDDDPVRLLVLLLVLQQCVLVVVVSVNSSSCSNRVPDPDGDDPVVSCVVVVPDCDPLNVNHRVVVVVVVVVVPVVPPDVDDPDPDDPDDVCPVVCSVPNVPPPPPDDPPPPDD/DQPPVNVVVVVVVVCVVVVNVVVVVVVVVVVVVVVVVDPDDPDDDQDPVRLLVLLLVLQQCVLVVVVVVNVVSCVVNVPDPDGDDPVVSCVVVVPDCDPLNVNHRVVVVVVVVVVPVVPVDVPPPDDPPDDDVCPVVCSVPVVPPPPPDPPPDPDD

Secondary structure (DSSP, 8-state):
---HHHHHHHHHHHHHHHTHHHHHHHHHHHHHHHHH--TTSPPPPPPHHHHHHHHHHHHHHHHTT-HHHHHHHHHHHT--SSPPPHHHHHHHHT----HHHHTS-HHHHHHHHHHHTTT-SS--------STTHHHHHHHHGGGGGGSGGGTTTT-/---HHHHHHHHHHHHHHTTHHHHHHHHHHHHHHHHHHS----PPPPPHHHHHHHHHHHHHHHHTT-HHHHHHHHHHHT--SSPPPHHHHHHHHT----HHHHTS-HHHHHHHHHHHTTT-SS--------STTHHHHHHHHGGGGGGSSTTTT---

Nearest PDB structures (foldseek):
  2d68-assembly1_B  TM=8.142E-01  e=3.117E-02  Homo sapiens
  2d68-assembly1_B  TM=8.157E-01  e=1.551E-02  Homo sapiens
  1uuj-assembly2_D  TM=4.456E-01  e=8.904E-01  Mus musculus
  8pjn-assembly1_b  TM=3.092E-01  e=6.746E+00  Homo sapiens

pLDDT: mean 73.83, std 26.77, range [19.22, 98.75]

Radius of gyration: 24.99 Å; Cα contacts (8 Å, |Δi|>4): 216; chains: 2; bounding box: 96×69×52 Å

Solvent-accessible surface area (backbone atoms only — not comparable to full-atom values): 18518 Å² total; per-residue (Å²): 125,82,46,72,67,52,51,51,52,50,52,50,51,51,31,51,55,38,39,47,45,30,44,50,49,11,44,52,52,35,52,52,46,59,71,67,55,62,84,80,59,81,64,72,82,69,51,70,66,53,48,52,49,50,49,43,48,42,44,41,26,59,74,70,65,37,58,44,27,42,53,34,39,35,64,74,58,57,51,66,94,64,74,75,56,64,69,57,54,31,58,65,36,68,46,81,73,43,79,76,47,64,77,42,43,65,56,56,58,58,50,48,59,36,48,48,69,61,67,72,48,94,62,76,84,68,88,68,89,70,70,82,67,40,61,68,44,26,72,74,60,45,76,62,63,73,70,65,68,79,70,65,72,84,68,127,124,81,44,73,65,52,52,50,51,52,50,50,51,49,32,51,74,70,53,46,44,65,55,51,52,53,49,52,51,52,51,53,53,46,54,74,68,42,87,60,65,59,49,78,77,76,50,70,65,54,48,52,50,51,48,43,48,46,46,41,26,59,74,71,65,38,57,68,27,42,53,19,40,35,29,53,70,62,52,66,93,64,72,76,57,65,66,57,54,31,60,63,36,67,46,81,74,44,80,77,46,64,78,42,43,65,56,56,57,59,48,47,58,37,48,49,68,60,71,70,47,90,67,72,82,71,85,77,85,69,70,81,71,42,61,72,46,30,72,74,55,47,74,64,64,76,74,67,70,82,71,66,72,78,67,128